Protein AF-A0AAD7QRN3-F1 (afdb_monomer_lite)

Structure (mmCIF, N/CA/C/O backbone):
data_AF-A0AAD7QRN3-F1
#
_entry.id   AF-A0AAD7QRN3-F1
#
loop_
_atom_site.group_PDB
_atom_site.id
_atom_site.type_symbol
_atom_site.label_atom_id
_atom_site.label_alt_id
_atom_site.label_comp_id
_atom_site.label_asym_id
_atom_site.label_entity_id
_atom_site.label_seq_id
_atom_site.pdbx_PDB_ins_code
_atom_site.Cartn_x
_atom_site.Cartn_y
_atom_site.Cartn_z
_atom_site.occupancy
_atom_site.B_iso_or_equiv
_atom_site.auth_seq_id
_atom_site.auth_comp_id
_atom_site.auth_asym_id
_atom_site.auth_atom_id
_atom_site.pdbx_PDB_model_num
ATOM 1 N N . MET A 1 1 ? 24.831 -15.219 14.754 1.00 40.22 1 MET A N 1
ATOM 2 C CA . MET A 1 1 ? 25.438 -14.143 15.565 1.00 40.22 1 MET A CA 1
ATOM 3 C C . MET A 1 1 ? 24.368 -13.093 15.802 1.00 40.22 1 MET A C 1
ATOM 5 O O . MET A 1 1 ? 23.904 -12.477 14.852 1.00 40.22 1 MET A O 1
ATOM 9 N N . PHE A 1 2 ? 23.870 -13.042 17.035 1.00 34.91 2 PHE A N 1
ATOM 10 C CA . PHE A 1 2 ? 22.709 -12.257 17.448 1.00 34.91 2 PHE A CA 1
ATOM 11 C C . PHE A 1 2 ? 23.103 -10.788 17.608 1.00 34.91 2 PHE A C 1
ATOM 13 O O . PHE A 1 2 ? 24.003 -10.479 18.383 1.00 34.91 2 PHE A O 1
ATOM 20 N N . SER A 1 3 ? 22.442 -9.894 16.872 1.00 47.94 3 SER A N 1
ATOM 21 C CA . SER A 1 3 ? 22.638 -8.453 17.024 1.00 47.94 3 SER A CA 1
ATOM 22 C C . SER A 1 3 ? 21.668 -7.931 18.078 1.00 47.94 3 SER A C 1
ATOM 24 O O . SER A 1 3 ? 20.450 -8.002 17.915 1.00 47.94 3 SER A O 1
ATOM 26 N N . SER A 1 4 ? 22.238 -7.465 19.184 1.00 52.28 4 SER A N 1
ATOM 27 C CA . SER A 1 4 ? 21.553 -6.983 20.376 1.00 52.28 4 SER A CA 1
ATOM 28 C C . SER A 1 4 ? 20.630 -5.795 20.099 1.00 52.28 4 SER A C 1
ATOM 30 O O . SER A 1 4 ? 21.039 -4.779 19.537 1.00 52.28 4 SER A O 1
ATOM 32 N N . PHE A 1 5 ? 19.394 -5.908 20.583 1.00 45.84 5 PHE A N 1
ATOM 33 C CA . PHE A 1 5 ? 18.461 -4.801 20.765 1.00 45.84 5 PHE A CA 1
ATOM 34 C C . PHE A 1 5 ? 19.022 -3.815 21.800 1.00 45.84 5 PHE A C 1
ATOM 36 O O . PHE A 1 5 ? 19.278 -4.194 22.942 1.00 45.84 5 PHE A O 1
ATOM 43 N N . ARG A 1 6 ? 19.170 -2.538 21.432 1.00 52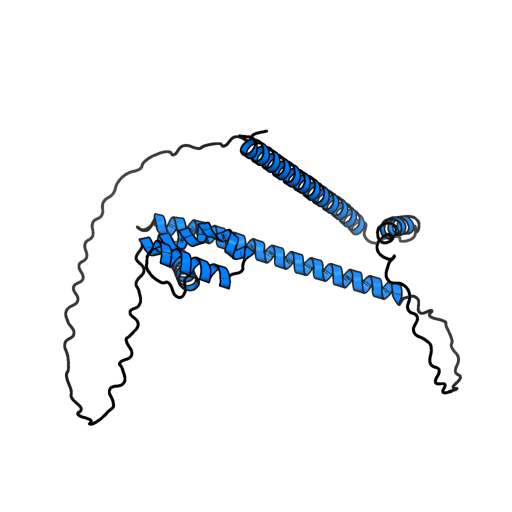.31 6 ARG A N 1
ATOM 44 C CA . ARG A 1 6 ? 19.296 -1.453 22.413 1.00 52.31 6 ARG A CA 1
ATOM 45 C C . ARG A 1 6 ? 17.906 -0.920 22.739 1.00 52.31 6 ARG A C 1
ATOM 47 O O . ARG A 1 6 ? 17.271 -0.253 21.928 1.00 52.31 6 ARG A O 1
ATOM 54 N N . VAL A 1 7 ? 17.458 -1.252 23.942 1.00 50.59 7 VAL A N 1
ATOM 55 C CA . VAL A 1 7 ? 16.311 -0.657 24.626 1.00 50.59 7 VAL A CA 1
ATOM 56 C C . VAL A 1 7 ? 16.759 0.699 25.172 1.00 50.59 7 VAL A C 1
ATOM 58 O O . VAL A 1 7 ? 17.694 0.750 25.966 1.00 50.59 7 VAL A O 1
ATOM 61 N N . ASN A 1 8 ? 16.110 1.787 24.758 1.00 52.59 8 ASN A N 1
ATOM 62 C CA . ASN A 1 8 ? 16.234 3.080 25.434 1.00 52.59 8 ASN A CA 1
ATOM 63 C C . ASN A 1 8 ? 15.056 3.249 26.412 1.00 52.59 8 ASN A C 1
ATOM 65 O O . ASN A 1 8 ? 13.907 3.087 25.987 1.00 52.59 8 ASN A O 1
ATOM 69 N N . PRO A 1 9 ? 15.307 3.559 27.696 1.00 62.25 9 PRO A N 1
ATOM 70 C CA . PRO A 1 9 ? 14.260 3.837 28.675 1.00 62.25 9 PRO A CA 1
ATOM 71 C C . PRO A 1 9 ? 13.648 5.243 28.496 1.00 62.25 9 PRO A C 1
ATOM 73 O O . PRO A 1 9 ? 14.290 6.129 27.925 1.00 62.25 9 PRO A O 1
ATOM 76 N N . PRO A 1 10 ? 12.413 5.471 28.991 1.00 56.56 10 PRO A N 1
ATOM 77 C CA . PRO A 1 10 ? 11.737 6.759 28.903 1.00 56.56 10 PRO A CA 1
ATOM 78 C C . PRO A 1 10 ? 12.181 7.688 30.040 1.00 56.56 10 PRO A C 1
ATOM 80 O O . PRO A 1 10 ? 12.234 7.276 31.198 1.00 56.56 10 PRO A O 1
ATOM 83 N N . LEU A 1 11 ? 12.431 8.959 29.723 1.00 52.50 11 LEU A N 1
ATOM 84 C CA . LEU A 1 11 ? 12.620 10.008 30.723 1.00 52.50 11 LEU A CA 1
ATOM 85 C C . LEU A 1 11 ? 11.449 10.999 30.700 1.00 52.50 11 LEU A C 1
ATOM 87 O O . LEU A 1 11 ? 11.219 11.698 29.718 1.00 52.50 11 LEU A O 1
ATOM 91 N N . SER A 1 12 ? 10.758 11.008 31.840 1.00 50.25 12 SER A N 1
ATOM 92 C CA . SER A 1 12 ? 10.311 12.178 32.606 1.00 50.25 12 SER A CA 1
ATOM 93 C C . SER A 1 12 ? 9.222 13.101 32.043 1.00 50.25 12 SER A C 1
ATOM 95 O O . SER A 1 12 ? 9.458 14.009 31.255 1.00 50.25 12 SER A O 1
ATOM 97 N N . SER A 1 13 ? 8.023 12.905 32.595 1.00 48.03 13 SER A N 1
ATOM 98 C CA . SER A 1 13 ? 7.298 13.861 33.450 1.00 48.03 13 SER A CA 1
ATOM 99 C C . SER A 1 13 ? 7.574 15.367 33.279 1.00 48.03 13 SER A C 1
ATOM 101 O O . SER A 1 13 ? 8.585 15.876 33.751 1.00 48.03 13 SER A O 1
ATOM 103 N N . SER A 1 14 ? 6.578 16.094 32.765 1.00 53.88 14 SER A N 1
ATOM 104 C CA . SER A 1 14 ? 6.291 17.498 33.106 1.00 53.88 14 SER A CA 1
ATOM 105 C C . SER A 1 14 ? 4.792 17.728 32.850 1.00 53.88 14 SER A C 1
ATOM 107 O O . SER A 1 14 ? 4.311 17.497 31.746 1.00 53.88 14 SER A O 1
ATOM 109 N N . SER A 1 15 ? 3.976 17.759 33.904 1.00 49.59 15 SER A N 1
ATOM 110 C CA . SER A 1 15 ? 3.540 18.959 34.638 1.00 49.59 15 SER A CA 1
ATOM 111 C C . SER A 1 15 ? 2.471 19.780 33.898 1.00 49.59 15 SER A C 1
ATOM 113 O O . SER A 1 15 ? 2.749 20.448 32.911 1.00 49.59 15 SER A O 1
ATOM 115 N N . SER A 1 16 ? 1.249 19.686 34.434 1.00 48.97 16 SER A N 1
ATOM 116 C CA . SER A 1 16 ? 0.358 20.796 34.807 1.00 48.97 16 SER A CA 1
ATOM 117 C C . SER A 1 16 ? 0.124 21.960 33.833 1.00 48.97 16 SER A C 1
ATOM 119 O O . SER A 1 16 ? 1.000 22.788 33.620 1.00 48.97 16 SER A O 1
ATOM 121 N N . ALA A 1 17 ? -1.130 22.113 33.395 1.00 52.00 17 ALA A N 1
ATOM 122 C CA . ALA A 1 17 ? -1.923 23.322 33.657 1.00 52.00 17 ALA A CA 1
ATOM 123 C C . ALA A 1 17 ? -3.358 23.146 33.138 1.00 52.00 17 ALA A C 1
ATOM 125 O O . ALA A 1 17 ? -3.610 22.913 31.956 1.00 52.00 17 ALA A O 1
ATOM 126 N N . GLU A 1 18 ? -4.294 23.266 34.071 1.00 48.28 18 GLU A N 1
ATOM 127 C CA . GLU A 1 18 ? -5.719 23.438 33.849 1.00 48.28 18 GLU A CA 1
ATOM 128 C C . GLU A 1 18 ? -6.009 24.703 33.029 1.00 48.28 18 GLU A C 1
ATOM 130 O O . GLU A 1 18 ? -5.463 25.768 33.299 1.00 48.28 18 GLU A O 1
ATOM 135 N N . ALA A 1 19 ? -6.960 24.618 32.100 1.00 51.22 19 ALA A N 1
ATOM 136 C CA . ALA A 1 19 ? -7.787 25.761 31.726 1.00 51.22 19 ALA A CA 1
ATOM 137 C C . ALA A 1 19 ? -9.153 25.250 31.257 1.00 51.22 19 ALA A C 1
ATOM 139 O O . ALA A 1 19 ? -9.364 24.876 30.103 1.00 51.22 19 ALA A O 1
ATOM 140 N N . ARG A 1 20 ? -10.084 25.206 32.212 1.00 53.28 20 ARG A N 1
ATOM 141 C CA . ARG A 1 20 ? -11.524 25.139 31.967 1.00 53.28 20 ARG A CA 1
ATOM 142 C C . ARG A 1 20 ? -11.949 26.399 31.209 1.00 53.28 20 ARG A C 1
ATOM 144 O O . ARG A 1 20 ? -11.774 27.499 31.716 1.00 53.28 20 ARG A O 1
ATOM 151 N N . ALA A 1 21 ? -12.593 26.228 30.062 1.00 57.59 21 ALA A N 1
ATOM 152 C CA . ALA A 1 21 ? -13.479 27.238 29.497 1.00 57.59 21 ALA A CA 1
ATOM 153 C C . ALA A 1 21 ? -14.723 26.531 28.951 1.00 57.59 21 ALA A C 1
ATOM 155 O O . ALA A 1 21 ? -14.730 25.973 27.855 1.00 57.59 21 ALA A O 1
ATOM 156 N N . ASN A 1 22 ? -15.765 26.519 29.782 1.00 60.12 22 ASN A N 1
ATOM 157 C CA . ASN A 1 22 ? -17.129 26.217 29.379 1.00 60.12 22 ASN A CA 1
ATOM 158 C C . ASN A 1 22 ? -17.613 27.338 28.454 1.00 60.12 22 ASN A C 1
ATOM 160 O O . ASN A 1 22 ? -17.523 28.515 28.797 1.00 60.12 22 ASN A O 1
ATOM 164 N N . SER A 1 23 ? -18.173 26.992 27.302 1.00 55.41 23 SER A N 1
ATOM 165 C CA . SER A 1 23 ? -18.982 27.922 26.516 1.00 55.41 23 SER A CA 1
ATOM 166 C C . SER A 1 23 ? -20.186 27.170 25.978 1.00 55.41 23 SER A C 1
ATOM 168 O O . SER A 1 23 ? -20.149 26.526 24.933 1.00 55.41 23 SER A O 1
ATOM 170 N N . SER A 1 24 ? -21.245 27.214 26.779 1.00 54.59 24 SER A N 1
ATOM 171 C CA . SER A 1 24 ? -22.597 26.825 26.414 1.00 54.59 24 SER A CA 1
ATOM 172 C C . SER A 1 24 ? -23.137 27.850 25.417 1.00 54.59 24 SER A C 1
ATOM 174 O O . SER A 1 24 ? -23.465 28.968 25.802 1.00 54.59 24 SER A O 1
ATOM 176 N N . THR A 1 25 ? -23.230 27.489 24.138 1.00 50.00 25 THR A N 1
ATOM 177 C CA . THR A 1 25 ? -23.950 28.289 23.139 1.00 50.00 25 THR A CA 1
ATOM 178 C C . THR A 1 25 ? -25.297 27.634 22.870 1.00 50.00 25 THR A C 1
ATOM 180 O O . THR A 1 25 ? -25.433 26.712 22.069 1.00 50.00 25 THR A O 1
ATOM 183 N N . THR A 1 26 ? -26.293 28.111 23.608 1.00 59.00 26 THR A N 1
ATOM 184 C CA . THR A 1 26 ? -27.721 27.956 23.342 1.00 59.00 26 THR A CA 1
ATOM 185 C C . THR A 1 26 ? -28.097 28.766 22.103 1.00 59.00 26 THR A C 1
ATOM 187 O O . THR A 1 26 ? -27.959 29.987 22.118 1.00 59.00 26 THR A O 1
ATOM 190 N N . ASN A 1 27 ? -28.612 28.111 21.060 1.00 56.50 27 ASN A N 1
ATOM 191 C CA . ASN A 1 27 ? -29.313 28.792 19.973 1.00 56.50 27 ASN A CA 1
ATOM 192 C C . ASN A 1 27 ? -30.832 28.613 20.153 1.00 56.50 27 ASN A C 1
ATOM 194 O O . ASN A 1 27 ? -31.288 27.470 20.260 1.00 56.50 27 ASN A O 1
ATOM 198 N N . PRO A 1 28 ? -31.606 29.712 20.210 1.00 64.75 28 PRO A N 1
ATOM 199 C CA . PRO A 1 28 ? -33.057 29.688 20.311 1.00 64.75 28 PRO A CA 1
ATOM 200 C C . PRO A 1 28 ? -33.713 29.395 18.956 1.00 64.75 28 PRO A C 1
ATOM 202 O O . PRO A 1 28 ? -33.122 29.558 17.889 1.00 64.75 28 PRO A O 1
ATOM 205 N N . GLY A 1 29 ? -34.947 28.906 19.042 1.00 56.50 29 GLY A N 1
ATOM 206 C CA . GLY A 1 29 ? -35.687 28.292 17.955 1.00 56.50 29 GLY A CA 1
ATOM 207 C C . GLY A 1 29 ? -35.981 29.182 16.752 1.00 56.50 29 GLY A C 1
ATOM 208 O O . GLY A 1 29 ? -36.196 30.387 16.847 1.00 56.50 29 GLY A O 1
ATOM 209 N N . THR A 1 30 ? -36.103 28.511 15.612 1.00 62.22 30 THR A N 1
ATOM 210 C CA . THR A 1 30 ? -36.788 29.022 14.430 1.00 62.22 30 THR A CA 1
ATOM 211 C C . THR A 1 30 ? -38.060 28.199 14.255 1.00 62.22 30 THR A C 1
ATOM 213 O O . THR A 1 30 ? -38.075 27.144 13.627 1.00 62.22 30 THR A O 1
ATOM 216 N N . SER A 1 31 ? -39.122 28.669 14.905 1.00 66.19 31 SER A N 1
ATOM 217 C CA . SER A 1 31 ? -40.491 28.484 14.426 1.00 66.19 31 SER A CA 1
ATOM 218 C C . SER A 1 31 ? -40.641 29.314 13.150 1.00 66.19 31 SER A C 1
ATOM 220 O O . SER A 1 31 ? -40.055 30.394 13.109 1.00 66.19 31 SER A O 1
ATOM 222 N N . VAL A 1 32 ? -41.374 28.826 12.140 1.00 51.44 32 VAL A N 1
ATOM 223 C CA . VAL A 1 32 ? -42.335 29.604 11.326 1.00 51.44 32 VAL A CA 1
ATOM 224 C C . VAL A 1 32 ? -42.842 28.796 10.112 1.00 51.44 32 VAL A C 1
ATOM 226 O O . VAL A 1 32 ? -42.078 28.279 9.302 1.00 51.44 32 VAL A O 1
ATOM 229 N N . GLN A 1 33 ? -44.177 28.793 10.025 1.00 47.75 33 GLN A N 1
ATOM 230 C CA . GLN A 1 33 ? -45.078 28.676 8.867 1.00 47.75 33 GLN A CA 1
ATOM 231 C C . GLN A 1 33 ? -45.377 27.324 8.208 1.00 47.75 33 GLN A C 1
ATOM 233 O O . GLN A 1 33 ? -44.799 26.900 7.212 1.00 47.75 33 GLN A O 1
ATOM 238 N N . LEU A 1 34 ? -46.486 26.777 8.710 1.00 52.28 34 LEU A N 1
ATOM 239 C CA . LEU A 1 34 ? -47.567 26.163 7.945 1.00 52.28 34 LEU A CA 1
ATOM 240 C C . LEU A 1 34 ? -48.111 27.126 6.874 1.00 52.28 34 LEU A C 1
ATOM 242 O O . LEU A 1 34 ? -48.642 28.176 7.221 1.00 52.28 34 LEU A O 1
ATOM 246 N N . HIS A 1 35 ? -48.074 26.717 5.607 1.00 54.81 35 HIS A N 1
ATOM 247 C CA . HIS A 1 35 ? -49.073 27.106 4.611 1.00 54.81 35 HIS A CA 1
ATOM 248 C C . HIS A 1 35 ? -49.421 25.881 3.769 1.00 54.81 35 HIS A C 1
ATOM 250 O O . HIS A 1 35 ? -48.546 25.177 3.265 1.00 54.81 35 HIS A O 1
ATOM 256 N N . GLY A 1 36 ? -50.721 25.602 3.704 1.00 56.31 36 GLY A N 1
ATOM 257 C CA . GLY A 1 36 ? -51.286 24.464 3.005 1.00 56.31 36 GLY A CA 1
ATOM 258 C C . GLY A 1 36 ? -51.280 24.622 1.487 1.00 56.31 36 GLY A C 1
ATOM 259 O O . GLY A 1 36 ? -51.365 25.720 0.940 1.00 56.31 36 GLY A O 1
ATOM 260 N N . SER A 1 37 ? -51.257 23.482 0.809 1.00 54.12 37 SER A N 1
ATOM 261 C CA . SER A 1 37 ? -51.850 23.343 -0.515 1.00 54.12 37 SER A CA 1
ATOM 262 C C . SER A 1 37 ? -52.324 21.914 -0.692 1.00 54.12 37 SER A C 1
ATOM 264 O O . SER A 1 37 ? -51.544 20.967 -0.782 1.00 54.12 37 SER A O 1
ATOM 266 N N . SER A 1 38 ? -53.643 21.792 -0.668 1.00 60.62 38 SER A N 1
ATOM 267 C CA . SER A 1 38 ? -54.403 20.589 -0.940 1.00 60.62 38 SER A CA 1
ATOM 268 C C . SER A 1 38 ? -54.303 20.268 -2.428 1.00 60.62 38 SER A C 1
ATOM 270 O O . SER A 1 38 ? -54.940 20.936 -3.238 1.00 60.62 38 SER A O 1
ATOM 272 N N . HIS A 1 39 ? -53.559 19.222 -2.789 1.00 50.44 39 HIS A N 1
ATOM 273 C CA . HIS A 1 39 ? -53.705 18.577 -4.090 1.00 50.44 39 HIS A CA 1
ATOM 274 C C . HIS A 1 39 ? -53.858 17.067 -3.916 1.00 50.44 39 HIS A C 1
ATOM 276 O O . HIS A 1 39 ? -53.114 16.398 -3.202 1.00 50.44 39 HIS A O 1
ATOM 282 N N . LEU A 1 40 ? -54.927 16.597 -4.541 1.00 55.69 40 LEU A N 1
ATOM 283 C CA . LEU A 1 40 ? -55.535 15.284 -4.473 1.00 55.69 40 LEU A CA 1
ATOM 284 C C . LEU A 1 40 ? -54.663 14.220 -5.162 1.00 55.69 40 LEU A C 1
ATOM 286 O O . LEU A 1 40 ? -54.040 14.487 -6.184 1.00 55.69 40 LEU A O 1
ATOM 290 N N . ALA A 1 41 ? -54.708 13.001 -4.618 1.00 55.25 41 ALA A N 1
ATOM 291 C CA . ALA A 1 41 ? -54.413 11.733 -5.292 1.00 55.25 41 ALA A CA 1
ATOM 292 C C . ALA A 1 41 ? -53.031 11.592 -5.973 1.00 55.25 41 ALA A C 1
ATOM 294 O O . ALA A 1 41 ? -52.927 11.390 -7.180 1.00 55.25 41 ALA A O 1
ATOM 295 N N . GLY A 1 42 ? -51.961 11.590 -5.175 1.00 49.38 42 GLY A N 1
ATOM 296 C CA . GLY A 1 42 ? -50.660 11.040 -5.566 1.00 49.38 42 GLY A CA 1
ATOM 297 C C . GLY A 1 42 ? -50.385 9.751 -4.795 1.00 49.38 42 GLY A C 1
ATOM 298 O O . GLY A 1 42 ? -50.338 9.775 -3.568 1.00 49.38 42 GLY A O 1
ATOM 299 N N . SER A 1 43 ? -50.225 8.633 -5.507 1.00 60.69 43 SER A N 1
ATOM 300 C CA . SER A 1 43 ? -49.777 7.338 -4.970 1.00 60.69 43 SER A CA 1
ATOM 301 C C . SER A 1 43 ? -48.677 7.522 -3.911 1.00 60.69 43 SER A C 1
ATOM 303 O O . SER A 1 43 ? -47.726 8.262 -4.189 1.00 60.69 43 SER A O 1
ATOM 305 N N . PRO A 1 44 ? -48.750 6.858 -2.736 1.00 58.78 44 PRO A N 1
ATOM 306 C CA . PRO A 1 44 ? -47.716 6.941 -1.713 1.00 58.78 44 PRO A CA 1
ATOM 307 C C . PRO A 1 44 ? -46.429 6.369 -2.299 1.00 58.78 44 PRO A C 1
ATOM 309 O O . PRO A 1 44 ? -46.213 5.161 -2.347 1.00 58.78 44 PRO A O 1
ATOM 312 N N . THR A 1 45 ? -45.581 7.251 -2.818 1.00 66.88 45 THR A N 1
ATOM 313 C CA . THR A 1 45 ? -44.230 6.901 -3.230 1.00 66.88 45 THR A CA 1
ATOM 314 C C . THR A 1 45 ? -43.532 6.474 -1.944 1.00 66.88 45 THR A C 1
ATOM 316 O O . THR A 1 45 ? -43.467 7.288 -1.018 1.00 66.88 45 THR A O 1
ATOM 319 N N . PRO A 1 46 ? -43.079 5.211 -1.821 1.00 64.81 46 PRO A N 1
ATOM 320 C CA . PRO A 1 46 ? -42.419 4.741 -0.615 1.00 64.81 46 PRO A CA 1
ATOM 321 C C . PRO A 1 46 ? -41.244 5.671 -0.354 1.00 64.81 46 PRO A C 1
ATOM 323 O O . PRO A 1 46 ? -40.306 5.756 -1.148 1.00 64.81 46 PRO A O 1
ATOM 326 N N . GLY A 1 47 ? -41.394 6.457 0.714 1.00 55.94 47 GLY A N 1
ATOM 327 C CA . GLY A 1 47 ? -40.549 7.596 1.002 1.00 55.94 47 GLY A CA 1
ATOM 328 C C . GLY A 1 47 ? -39.095 7.180 0.928 1.00 55.94 47 GLY A C 1
ATOM 329 O O . GLY A 1 47 ? -38.696 6.191 1.541 1.00 55.94 47 GLY A O 1
ATOM 330 N N . CYS A 1 48 ? -38.312 7.940 0.163 1.00 60.34 48 CYS A N 1
ATOM 331 C CA . CYS A 1 48 ? -36.862 7.878 0.166 1.00 60.34 48 CYS A CA 1
ATOM 332 C C . CYS A 1 48 ? -36.382 7.968 1.616 1.00 60.34 48 CYS A C 1
ATOM 334 O O . CYS A 1 48 ? -36.200 9.067 2.146 1.00 60.34 48 CYS A O 1
ATOM 336 N N . LEU A 1 49 ? -36.195 6.814 2.262 1.00 68.00 49 LEU A N 1
ATOM 337 C CA . LEU A 1 49 ? -35.606 6.705 3.583 1.00 68.00 49 LEU A CA 1
ATOM 338 C C . LEU A 1 49 ? -34.221 7.315 3.451 1.00 68.00 49 LEU A C 1
ATOM 340 O O . LEU A 1 49 ? -33.296 6.702 2.910 1.00 68.00 49 LEU A O 1
ATOM 344 N N . ARG A 1 50 ? -34.106 8.582 3.862 1.00 71.88 50 ARG A N 1
ATOM 345 C CA . ARG A 1 50 ? -32.852 9.319 3.846 1.00 71.88 50 ARG A CA 1
ATOM 346 C C . ARG A 1 50 ? -31.869 8.472 4.628 1.00 71.88 50 ARG A C 1
ATOM 348 O O . ARG A 1 50 ? -31.996 8.348 5.844 1.00 71.88 50 ARG A O 1
ATOM 355 N N . ARG A 1 51 ? -30.924 7.848 3.915 1.00 65.25 51 ARG A N 1
ATOM 356 C CA . ARG A 1 51 ? -29.854 7.049 4.515 1.00 65.25 51 ARG A CA 1
ATOM 357 C C . ARG A 1 51 ? -29.219 7.901 5.602 1.00 65.25 51 ARG A C 1
ATOM 359 O O . ARG A 1 51 ? -28.515 8.865 5.293 1.00 65.25 51 ARG A O 1
ATOM 366 N N . ARG A 1 52 ? -29.491 7.559 6.864 1.00 69.38 52 ARG A N 1
ATOM 367 C CA . ARG A 1 52 ? -28.819 8.175 8.003 1.00 69.38 52 ARG A CA 1
ATOM 368 C C . ARG A 1 52 ? -27.326 7.984 7.775 1.00 69.38 52 ARG A C 1
ATOM 370 O O . ARG A 1 52 ? -26.857 6.864 7.573 1.00 69.38 52 ARG A O 1
ATOM 377 N N . ARG A 1 53 ? -26.588 9.092 7.714 1.00 74.81 53 ARG A N 1
ATOM 378 C CA . ARG A 1 53 ? -25.129 9.044 7.657 1.00 74.81 53 ARG A CA 1
ATOM 379 C C . ARG A 1 53 ? -24.681 8.432 8.978 1.00 74.81 53 ARG A C 1
ATOM 381 O O . ARG A 1 53 ? -24.897 9.031 10.025 1.00 74.81 53 ARG A O 1
ATOM 388 N N . SER A 1 54 ? -24.131 7.222 8.925 1.00 76.75 54 SER A N 1
ATOM 389 C CA . SER A 1 54 ? -23.511 6.610 10.096 1.00 76.75 54 SER A CA 1
ATOM 390 C C . SER A 1 54 ? -22.335 7.492 10.511 1.00 76.75 54 SER A C 1
ATOM 392 O O . SER A 1 54 ? -21.407 7.711 9.726 1.00 76.75 54 SER A O 1
ATOM 394 N N . HIS A 1 55 ? -22.426 8.075 11.702 1.00 86.38 55 HIS A N 1
ATOM 395 C CA . HIS A 1 55 ? -21.330 8.814 12.303 1.00 86.38 55 HIS A CA 1
ATOM 396 C C . HIS A 1 55 ? -20.396 7.799 12.960 1.00 86.38 55 HIS A C 1
ATOM 398 O O . HIS A 1 55 ? -20.784 7.132 13.914 1.00 86.38 55 HIS A O 1
ATOM 404 N N . PHE A 1 56 ? -19.171 7.677 12.448 1.00 92.06 56 PHE A N 1
ATOM 405 C CA . PHE A 1 56 ? -18.156 6.840 13.083 1.00 92.06 56 PHE A CA 1
ATOM 406 C C . PHE A 1 56 ? -17.717 7.468 14.402 1.00 92.06 56 PHE A C 1
ATOM 408 O O . PHE A 1 56 ? -17.263 8.620 14.415 1.00 92.06 56 PHE A O 1
ATOM 415 N N . SER A 1 57 ? -17.818 6.697 15.487 1.00 94.88 57 SER A N 1
ATOM 416 C CA . SER A 1 57 ? -17.224 7.079 16.765 1.00 94.88 57 SER A CA 1
ATOM 417 C C . SER A 1 57 ? -15.700 7.174 16.634 1.00 94.88 57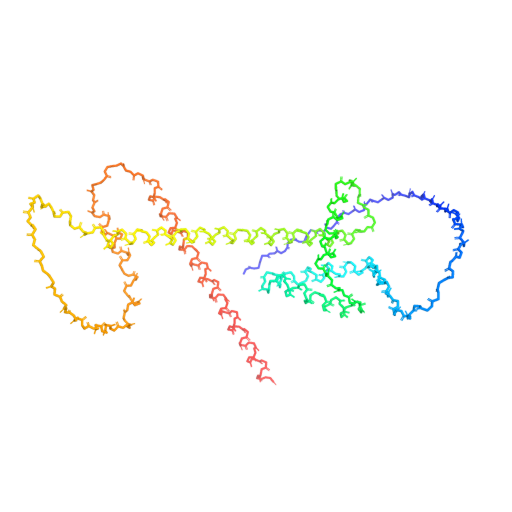 SER A C 1
ATOM 419 O O . SER A 1 57 ? -15.093 6.664 15.685 1.00 94.88 57 SER A O 1
ATOM 421 N N . LYS A 1 58 ? -15.061 7.855 17.587 1.00 92.94 58 LYS A N 1
ATOM 422 C CA . LYS A 1 58 ? -13.601 7.996 17.613 1.00 92.94 58 LYS A CA 1
ATOM 423 C C . LYS A 1 58 ? -12.909 6.632 17.673 1.00 92.94 58 LYS A C 1
ATOM 425 O O . LYS A 1 58 ? -11.991 6.395 16.892 1.00 92.94 58 LYS A O 1
ATOM 430 N N . ASP A 1 59 ? -13.406 5.726 18.508 1.00 94.88 59 ASP A N 1
ATOM 431 C CA . ASP A 1 59 ? -12.838 4.384 18.663 1.00 94.88 59 ASP A CA 1
ATOM 432 C C . ASP A 1 59 ? -12.951 3.574 17.371 1.00 94.88 59 ASP A C 1
ATOM 434 O O . ASP A 1 59 ? -11.978 2.966 16.939 1.00 94.88 59 ASP A O 1
ATOM 438 N N . MET A 1 60 ? -14.080 3.679 16.661 1.00 96.62 60 MET A N 1
ATOM 439 C CA . MET A 1 60 ? -14.245 3.042 15.351 1.00 96.62 60 MET A CA 1
ATOM 440 C C . MET A 1 60 ? -13.234 3.559 14.323 1.00 96.62 60 MET A C 1
ATOM 442 O O . MET A 1 60 ? -12.698 2.780 13.538 1.00 96.62 60 MET A O 1
ATOM 446 N N . LYS A 1 61 ? -12.932 4.864 14.318 1.00 96.31 61 LYS A N 1
ATOM 447 C CA . LYS A 1 61 ? -11.891 5.420 13.436 1.00 96.31 61 LYS A CA 1
ATOM 448 C C . LYS A 1 61 ? -10.513 4.851 13.781 1.00 96.31 61 LYS A C 1
ATOM 450 O O . LYS A 1 61 ? -9.760 4.515 12.871 1.00 96.31 61 LYS A O 1
ATOM 455 N N . VAL A 1 62 ? -10.194 4.718 15.072 1.00 95.94 62 VAL A N 1
ATOM 456 C CA . VAL A 1 62 ? -8.928 4.122 15.535 1.00 95.94 62 VAL A CA 1
ATOM 457 C C . VAL A 1 62 ? -8.833 2.660 15.104 1.00 95.94 62 VAL A C 1
ATOM 459 O O . VAL A 1 62 ? -7.817 2.270 14.530 1.00 95.94 62 VAL A O 1
ATOM 462 N N . THR A 1 63 ? -9.886 1.870 15.323 1.00 96.94 63 THR A N 1
ATOM 463 C CA . THR A 1 63 ? -9.957 0.467 14.894 1.00 96.94 63 THR A CA 1
ATOM 464 C C . THR A 1 63 ? -9.768 0.342 13.386 1.00 96.94 63 THR A C 1
ATOM 466 O O . THR A 1 63 ? -8.918 -0.424 12.942 1.00 96.94 63 THR A O 1
ATOM 469 N N . LEU A 1 64 ? -10.451 1.170 12.587 1.00 97.38 64 LEU A N 1
ATOM 470 C CA . LEU A 1 64 ? -10.297 1.165 11.130 1.00 97.38 64 LEU A CA 1
ATOM 471 C C . LEU A 1 64 ? -8.837 1.376 10.700 1.00 97.38 64 LEU A C 1
ATOM 473 O O . LEU A 1 64 ? -8.329 0.628 9.866 1.00 97.38 64 LEU A O 1
ATOM 477 N N . VAL A 1 65 ? -8.154 2.370 11.274 1.00 97.12 65 VAL A N 1
ATOM 478 C CA . VAL A 1 65 ? -6.750 2.665 10.942 1.00 97.12 65 VAL A CA 1
ATOM 479 C C . VAL A 1 65 ? -5.824 1.534 11.400 1.00 97.12 65 VAL A C 1
ATOM 481 O O . VAL A 1 65 ? -4.931 1.143 10.653 1.00 97.12 65 VAL A O 1
ATOM 484 N N . ARG A 1 66 ? -6.056 0.951 12.583 1.00 96.25 66 ARG A N 1
ATOM 485 C CA . ARG A 1 66 ? -5.277 -0.197 13.081 1.00 96.25 66 ARG A CA 1
ATOM 486 C C . ARG A 1 66 ? -5.374 -1.407 12.162 1.00 96.25 66 ARG A C 1
ATOM 488 O O . ARG A 1 66 ? -4.340 -1.971 11.821 1.00 96.25 66 ARG A O 1
ATOM 495 N N . ILE A 1 67 ? -6.581 -1.764 11.723 1.00 97.56 67 ILE A N 1
ATOM 496 C CA . ILE A 1 67 ? -6.781 -2.863 10.770 1.00 97.56 67 ILE A CA 1
ATOM 497 C C . ILE A 1 67 ? -6.022 -2.564 9.466 1.00 97.56 67 ILE A C 1
ATOM 499 O O . ILE A 1 67 ? -5.357 -3.446 8.926 1.00 97.56 67 ILE A O 1
ATOM 503 N N . CYS A 1 68 ? -6.045 -1.316 8.981 1.00 96.44 68 CYS A N 1
ATOM 504 C CA . CYS A 1 68 ? -5.297 -0.941 7.776 1.00 96.44 68 CYS A CA 1
ATOM 505 C C . CYS A 1 68 ? -3.779 -1.141 7.937 1.00 96.44 68 CYS A C 1
ATOM 507 O O . CYS A 1 68 ? -3.146 -1.640 7.010 1.00 96.44 68 CYS A O 1
ATOM 509 N N . ILE A 1 69 ? -3.210 -0.805 9.101 1.00 93.69 69 ILE A N 1
ATOM 510 C CA . ILE A 1 69 ? -1.787 -1.037 9.412 1.00 93.69 69 ILE A CA 1
ATOM 511 C C . ILE A 1 69 ? -1.484 -2.541 9.467 1.00 93.69 69 ILE A C 1
ATOM 513 O O . ILE A 1 69 ? -0.543 -3.009 8.830 1.00 93.69 69 ILE A O 1
ATOM 517 N N . LEU A 1 70 ? -2.304 -3.322 10.180 1.00 95.06 70 LEU A N 1
ATOM 518 C CA . LEU A 1 70 ? -2.104 -4.771 10.326 1.00 95.06 70 LEU A CA 1
ATOM 519 C C . LEU A 1 70 ? -2.120 -5.509 8.980 1.00 95.06 70 LEU A C 1
ATOM 521 O O . LEU A 1 70 ? -1.365 -6.459 8.783 1.00 95.06 70 LEU A O 1
ATOM 525 N N . HIS A 1 71 ? -2.947 -5.054 8.037 1.00 95.38 71 HIS A N 1
ATOM 526 C CA . HIS A 1 71 ? -3.107 -5.678 6.724 1.00 95.38 71 HIS A CA 1
ATOM 527 C C . HIS A 1 71 ? -2.350 -4.965 5.593 1.00 95.38 71 HIS A C 1
ATOM 529 O O . HIS A 1 71 ? -2.574 -5.277 4.424 1.00 95.38 71 HIS A O 1
ATOM 535 N N . GLN A 1 72 ? -1.440 -4.037 5.895 1.00 90.62 72 GLN A N 1
ATOM 536 C CA . GLN A 1 72 ? -0.772 -3.200 4.887 1.00 90.62 72 GLN A CA 1
ATOM 537 C C . GLN A 1 72 ? -0.072 -3.997 3.772 1.00 90.62 72 GLN A C 1
ATOM 539 O O . GLN A 1 72 ? -0.116 -3.616 2.608 1.00 90.62 72 GLN A O 1
ATOM 544 N N . ASN A 1 73 ? 0.504 -5.159 4.093 1.00 89.06 73 ASN A N 1
ATOM 545 C CA . ASN A 1 73 ? 1.200 -5.998 3.113 1.00 89.06 73 ASN A CA 1
ATOM 546 C C . ASN A 1 73 ? 0.239 -6.570 2.052 1.00 89.06 73 ASN A C 1
ATOM 548 O O . ASN A 1 73 ? 0.633 -6.840 0.917 1.00 89.06 73 ASN A O 1
ATOM 552 N N . GLU A 1 74 ? -1.044 -6.728 2.393 1.00 93.50 74 GLU A N 1
ATOM 553 C CA . GLU A 1 74 ? -2.070 -7.176 1.449 1.00 93.50 74 GLU A CA 1
ATOM 554 C C . GLU A 1 74 ? -2.420 -6.105 0.417 1.00 93.50 74 GLU A C 1
ATOM 556 O O . GLU A 1 74 ? -2.854 -6.453 -0.683 1.00 93.50 74 GLU A O 1
ATOM 561 N N . TYR A 1 75 ? -2.214 -4.825 0.746 1.00 90.94 75 TYR A N 1
ATOM 562 C CA . TYR A 1 75 ? -2.434 -3.715 -0.180 1.00 90.94 75 TYR A CA 1
ATOM 563 C C . TYR A 1 75 ? -1.565 -3.872 -1.429 1.00 90.94 75 TYR A C 1
ATOM 565 O O . TYR A 1 75 ? -2.086 -3.868 -2.546 1.00 90.94 75 TYR A O 1
ATOM 573 N N . VAL A 1 76 ? -0.268 -4.121 -1.219 1.00 87.19 76 VAL A N 1
ATOM 574 C CA . VAL A 1 76 ? 0.721 -4.345 -2.282 1.00 87.19 76 VAL A CA 1
ATOM 575 C C . VAL A 1 76 ? 0.464 -5.676 -2.987 1.00 87.19 76 VAL A C 1
ATOM 577 O O . VAL A 1 76 ? 0.417 -5.748 -4.212 1.00 87.19 76 VAL A O 1
ATOM 580 N N . ARG A 1 77 ? 0.239 -6.748 -2.218 1.00 90.12 77 ARG A N 1
ATOM 581 C CA . ARG A 1 77 ? 0.159 -8.110 -2.763 1.00 90.12 77 ARG A CA 1
ATOM 582 C C . ARG A 1 77 ? -1.103 -8.382 -3.584 1.00 90.12 77 ARG A C 1
ATOM 584 O O . ARG A 1 77 ? -1.041 -9.071 -4.599 1.00 90.12 77 ARG A O 1
ATOM 591 N N . ARG A 1 78 ? -2.269 -7.926 -3.117 1.00 92.44 78 ARG A N 1
ATOM 592 C CA . ARG A 1 78 ? -3.581 -8.268 -3.709 1.00 92.44 78 ARG A CA 1
ATOM 593 C C . ARG A 1 78 ? -4.188 -7.135 -4.528 1.00 92.44 78 ARG A C 1
ATOM 595 O O . ARG A 1 78 ? -5.183 -7.362 -5.225 1.00 92.44 78 ARG A O 1
ATOM 602 N N . GLY A 1 79 ? -3.612 -5.941 -4.436 1.00 90.81 79 GLY A N 1
ATOM 603 C CA . GLY A 1 79 ? -4.099 -4.728 -5.068 1.00 90.81 79 GLY A CA 1
ATOM 604 C C . GLY A 1 79 ? -5.203 -4.021 -4.277 1.00 90.81 79 GLY A C 1
ATOM 605 O O . GLY A 1 79 ? -5.955 -4.610 -3.489 1.00 90.81 79 GLY A O 1
ATOM 606 N N . ARG A 1 80 ? -5.346 -2.724 -4.563 1.00 92.50 80 ARG A N 1
ATOM 607 C CA . ARG A 1 80 ? -6.187 -1.762 -3.833 1.00 92.50 80 ARG A CA 1
ATOM 608 C C . ARG A 1 80 ? -7.649 -2.193 -3.664 1.00 92.50 80 ARG A C 1
ATOM 610 O O . ARG A 1 80 ? -8.206 -2.077 -2.577 1.00 92.50 80 ARG A O 1
ATOM 617 N N . SER A 1 81 ? -8.294 -2.694 -4.721 1.00 95.06 81 SER A N 1
ATOM 618 C CA . SER A 1 81 ? -9.729 -3.041 -4.682 1.00 95.06 81 SER A CA 1
ATOM 619 C C . SER A 1 81 ? -10.033 -4.217 -3.746 1.00 95.06 81 SER A C 1
ATOM 621 O O . SER A 1 81 ? -10.999 -4.168 -2.980 1.00 95.06 81 SER A O 1
ATOM 623 N N . LYS A 1 82 ? -9.197 -5.264 -3.780 1.00 96.81 82 LYS A N 1
ATOM 624 C CA . LYS A 1 82 ? -9.349 -6.437 -2.906 1.00 96.81 82 LYS A CA 1
ATOM 625 C C . LYS A 1 82 ? -9.042 -6.073 -1.459 1.00 96.81 82 LYS A C 1
ATOM 627 O O . LYS A 1 82 ? -9.845 -6.392 -0.591 1.00 96.81 82 LYS A O 1
ATOM 632 N N . PHE A 1 83 ? -7.969 -5.316 -1.233 1.00 96.19 83 PHE A N 1
ATOM 633 C CA . PHE A 1 83 ? -7.616 -4.811 0.091 1.00 96.19 83 PHE A CA 1
ATOM 634 C C . PHE A 1 83 ? -8.788 -4.088 0.763 1.00 96.19 83 PHE A C 1
ATOM 636 O O . PHE A 1 83 ? -9.223 -4.491 1.835 1.00 96.19 83 PHE A O 1
ATOM 643 N N . TRP A 1 84 ? -9.383 -3.080 0.115 1.00 97.56 84 TRP A N 1
ATOM 644 C CA . TRP A 1 84 ? -10.477 -2.324 0.737 1.00 97.56 84 TRP A CA 1
ATOM 645 C C . TRP A 1 84 ? -11.735 -3.161 0.991 1.00 97.56 84 TRP A C 1
ATOM 647 O O . TRP A 1 84 ? -12.478 -2.875 1.928 1.00 97.56 84 TRP A O 1
ATOM 657 N N . ARG A 1 85 ? -11.981 -4.194 0.180 1.00 98.06 85 ARG A N 1
ATOM 658 C CA . ARG A 1 85 ? -13.076 -5.144 0.407 1.00 98.06 85 ARG A CA 1
ATOM 659 C C . ARG A 1 85 ? -12.820 -6.007 1.641 1.00 98.06 85 ARG A C 1
ATOM 661 O O . ARG A 1 85 ? -13.741 -6.207 2.428 1.00 98.06 85 ARG A O 1
ATOM 668 N N . ASP A 1 86 ? -11.592 -6.484 1.809 1.00 97.88 86 ASP A N 1
ATOM 669 C CA . ASP A 1 86 ? -11.191 -7.297 2.957 1.00 97.88 86 ASP A CA 1
ATOM 670 C C . ASP A 1 86 ? -11.216 -6.456 4.244 1.00 97.88 86 ASP A C 1
ATOM 672 O O . ASP A 1 86 ? -11.828 -6.872 5.225 1.00 97.88 86 ASP A O 1
ATOM 676 N N . ILE A 1 87 ? -10.698 -5.221 4.210 1.00 98.12 87 ILE A N 1
ATOM 677 C CA . ILE A 1 87 ? -10.791 -4.268 5.331 1.00 98.12 87 ILE A CA 1
ATOM 678 C C . ILE A 1 87 ? -12.247 -4.023 5.739 1.00 98.12 87 ILE A C 1
ATOM 680 O O . ILE A 1 87 ? -12.542 -3.999 6.929 1.00 98.12 87 ILE A O 1
ATOM 684 N N . ALA A 1 88 ? -13.169 -3.861 4.781 1.00 98.12 88 ALA A N 1
ATOM 685 C CA . ALA A 1 88 ? -14.583 -3.666 5.102 1.00 98.12 88 ALA A CA 1
ATOM 686 C C . ALA A 1 88 ? -15.169 -4.852 5.883 1.00 98.12 88 ALA A C 1
ATOM 688 O O . ALA A 1 88 ? -15.900 -4.638 6.846 1.00 98.12 88 ALA A O 1
ATOM 689 N N . ARG A 1 89 ? -14.814 -6.084 5.490 1.00 98.19 89 ARG A N 1
ATOM 690 C CA . ARG A 1 89 ? -15.268 -7.313 6.157 1.00 98.19 89 ARG A CA 1
ATOM 691 C C . ARG A 1 89 ? -14.684 -7.454 7.558 1.00 98.19 89 ARG A C 1
ATOM 693 O O . ARG A 1 89 ? -15.428 -7.733 8.488 1.00 98.19 89 ARG A O 1
ATOM 700 N N . VAL A 1 90 ? -13.374 -7.247 7.710 1.00 98.19 90 VAL A N 1
ATOM 701 C CA . VAL A 1 90 ? -12.703 -7.342 9.019 1.00 98.19 90 VAL A CA 1
ATOM 702 C C . VAL A 1 90 ? -13.241 -6.274 9.971 1.00 98.19 90 VAL A C 1
ATOM 704 O O . VAL A 1 90 ? -13.561 -6.569 11.116 1.00 98.19 90 VAL A O 1
ATOM 707 N N . PHE A 1 91 ? -13.438 -5.051 9.477 1.00 98.00 91 PHE A N 1
ATOM 708 C CA . PHE A 1 91 ? -13.996 -3.957 10.267 1.00 98.00 91 PHE A CA 1
ATOM 709 C C . PHE A 1 91 ? -15.432 -4.226 10.737 1.00 98.00 91 PHE A C 1
ATOM 711 O O . PHE A 1 91 ? -15.767 -3.946 11.888 1.00 98.00 91 PHE A O 1
ATOM 718 N N . GLU A 1 92 ? -16.287 -4.756 9.859 1.00 97.69 92 GLU A N 1
ATOM 719 C CA . GLU A 1 92 ? -17.657 -5.132 10.216 1.00 97.69 92 GLU A CA 1
ATOM 720 C C . GLU A 1 92 ? -17.675 -6.272 11.239 1.00 97.69 92 GLU A C 1
ATOM 722 O O . GLU A 1 92 ? -18.443 -6.207 12.194 1.00 97.69 92 GLU A O 1
ATOM 727 N N . ALA A 1 93 ? -16.790 -7.262 11.098 1.00 98.12 93 ALA A N 1
ATOM 728 C CA . ALA A 1 93 ? -16.658 -8.346 12.068 1.00 98.12 93 ALA A CA 1
ATOM 729 C C . ALA A 1 93 ? -16.210 -7.848 13.455 1.00 98.12 93 ALA A C 1
ATOM 731 O O . ALA A 1 93 ? -16.693 -8.349 14.466 1.00 98.12 93 ALA A O 1
ATOM 732 N N . GLU A 1 94 ? -15.318 -6.855 13.514 1.00 97.62 94 GLU A N 1
ATOM 733 C CA . GLU A 1 94 ? -14.776 -6.340 14.779 1.00 97.62 94 GLU A CA 1
ATOM 734 C C . GLU A 1 94 ? -15.702 -5.324 15.466 1.00 97.62 94 GLU A C 1
ATOM 736 O O . GLU A 1 94 ? -15.786 -5.284 16.691 1.00 97.62 94 GLU A O 1
ATOM 741 N N . THR A 1 95 ? -16.416 -4.497 14.695 1.00 96.81 95 THR A N 1
ATOM 742 C CA . THR A 1 95 ? -17.242 -3.401 15.242 1.00 96.81 95 THR A CA 1
ATOM 743 C C . THR A 1 95 ? -18.747 -3.657 15.183 1.00 96.81 95 THR A C 1
ATOM 745 O O . THR A 1 95 ? -19.517 -2.889 15.757 1.00 96.81 95 THR A O 1
ATOM 748 N N . GLY A 1 96 ? -19.186 -4.686 14.455 1.00 96.69 96 GLY A N 1
ATOM 749 C CA . GLY A 1 96 ? -20.597 -4.956 14.168 1.00 96.69 96 GLY A CA 1
ATOM 750 C C . GLY A 1 96 ? -21.255 -3.942 13.225 1.00 96.69 96 GLY A C 1
ATOM 751 O O . GLY A 1 96 ? -22.468 -3.998 13.022 1.00 96.69 96 GLY A O 1
ATOM 752 N N . VAL A 1 97 ? -20.497 -2.991 12.659 1.00 95.69 97 VAL A N 1
ATOM 753 C CA . VAL A 1 97 ? -21.040 -1.924 11.808 1.00 95.69 97 VAL A CA 1
ATOM 754 C C . VAL A 1 97 ? -20.489 -2.027 10.383 1.00 95.69 97 VAL A C 1
ATOM 756 O O . VAL A 1 97 ? -19.280 -1.887 10.180 1.00 95.69 97 VAL A O 1
ATOM 759 N N . PRO A 1 98 ? -21.355 -2.170 9.362 1.00 96.25 98 PRO A N 1
ATOM 760 C CA . PRO A 1 98 ? -20.908 -2.255 7.979 1.00 96.25 98 PRO A CA 1
ATOM 761 C C . PRO A 1 98 ? -20.335 -0.921 7.491 1.00 96.25 98 PRO A C 1
ATOM 763 O O . PRO A 1 98 ? -20.945 0.146 7.635 1.00 96.25 98 PRO A O 1
ATOM 766 N N . ILE A 1 99 ? -19.187 -0.982 6.814 1.00 95.94 99 ILE A N 1
ATOM 767 C CA . ILE A 1 99 ? -18.554 0.176 6.177 1.00 95.94 99 ILE A CA 1
ATOM 768 C C . ILE A 1 99 ? -18.581 0.051 4.652 1.00 95.94 99 ILE A C 1
ATOM 770 O O . ILE A 1 99 ? -17.982 -0.832 4.051 1.00 95.94 99 ILE A O 1
ATOM 774 N N . ARG A 1 100 ? -19.264 0.989 3.982 1.00 94.31 100 ARG A N 1
ATOM 775 C CA . ARG A 1 100 ? -19.437 0.931 2.518 1.00 94.31 100 ARG A CA 1
ATOM 776 C C . ARG A 1 100 ? -18.177 1.312 1.736 1.00 94.31 100 ARG A C 1
ATOM 778 O O . ARG A 1 100 ? -17.948 0.786 0.652 1.00 94.31 100 ARG A O 1
ATOM 785 N N . LYS A 1 101 ? -17.420 2.302 2.217 1.00 96.12 101 LYS A N 1
ATOM 786 C CA . LYS A 1 101 ? -16.280 2.891 1.492 1.00 96.12 101 LYS A CA 1
ATOM 787 C C . LYS A 1 101 ? -15.106 3.160 2.441 1.00 96.12 101 LYS A C 1
ATOM 789 O O . LYS A 1 101 ? -14.822 4.326 2.714 1.00 96.12 101 LYS A O 1
ATOM 794 N N . PRO A 1 102 ? -14.430 2.114 2.949 1.00 96.75 102 PRO A N 1
ATOM 795 C CA . PRO A 1 102 ? -13.360 2.277 3.933 1.00 96.75 102 PRO A CA 1
ATOM 796 C C . PRO A 1 102 ? -12.221 3.159 3.414 1.00 96.75 102 PRO A C 1
ATOM 798 O O . PRO A 1 102 ? -11.811 4.074 4.118 1.00 96.75 102 PRO A O 1
ATOM 801 N N . GLY A 1 103 ? -11.807 2.987 2.152 1.00 96.19 103 GLY A N 1
ATOM 802 C CA . GLY A 1 103 ? -10.743 3.802 1.558 1.00 96.19 103 GLY A CA 1
ATOM 803 C C . GLY A 1 103 ? -11.042 5.303 1.563 1.00 96.19 103 GLY A C 1
ATOM 804 O O . GLY A 1 103 ? -10.203 6.086 1.983 1.00 96.19 103 GLY A O 1
ATOM 805 N N . GLN A 1 104 ? -12.267 5.707 1.199 1.00 96.44 104 GLN A N 1
ATOM 806 C CA . GLN A 1 104 ? -12.664 7.125 1.228 1.00 96.44 104 GLN A CA 1
ATOM 807 C C . GLN A 1 104 ? -12.730 7.683 2.655 1.00 96.44 104 GLN A C 1
ATOM 809 O O . GLN A 1 104 ? -12.469 8.865 2.873 1.00 96.44 104 GLN A O 1
ATOM 814 N N . THR A 1 105 ? -13.107 6.850 3.631 1.00 96.06 105 THR A N 1
ATOM 815 C CA . THR A 1 105 ? -13.105 7.240 5.045 1.00 96.06 105 THR A CA 1
ATOM 816 C C . THR A 1 105 ? -11.680 7.480 5.529 1.00 96.06 105 THR A C 1
ATOM 818 O O . THR A 1 105 ? -11.417 8.528 6.109 1.00 96.06 105 THR A O 1
ATOM 821 N N . VAL A 1 106 ? -10.757 6.554 5.255 1.00 96.31 106 VAL A N 1
ATOM 822 C CA . VAL A 1 106 ? -9.345 6.674 5.653 1.00 96.31 106 VAL A CA 1
ATOM 823 C C . VAL A 1 106 ? -8.678 7.867 4.967 1.00 96.31 106 VAL A C 1
ATOM 825 O O . VAL A 1 106 ? -8.037 8.669 5.635 1.00 96.31 106 VAL A O 1
ATOM 828 N N . GLU A 1 107 ? -8.904 8.059 3.669 1.00 95.50 107 GLU A N 1
ATOM 829 C CA . GLU A 1 107 ? -8.384 9.206 2.915 1.00 95.50 107 GLU A CA 1
ATOM 830 C C . GLU A 1 107 ? -8.871 10.545 3.489 1.00 95.50 107 GLU A C 1
ATOM 832 O O . GLU A 1 107 ? -8.097 11.492 3.640 1.00 95.50 107 GLU A O 1
ATOM 837 N N . ARG A 1 108 ? -10.144 10.615 3.901 1.00 95.62 108 ARG A N 1
ATOM 838 C CA . ARG A 1 108 ? -10.673 11.788 4.603 1.00 95.62 108 ARG A CA 1
ATOM 839 C C . ARG A 1 108 ? -9.963 12.018 5.938 1.00 95.62 108 ARG A C 1
ATOM 841 O O . ARG A 1 108 ? -9.607 13.159 6.211 1.00 95.62 108 ARG A O 1
ATOM 848 N N . LEU A 1 109 ? -9.747 10.969 6.737 1.00 95.44 109 LEU A N 1
ATOM 849 C CA . LEU A 1 109 ? -9.043 11.071 8.023 1.00 95.44 109 LEU A CA 1
ATOM 850 C C . LEU A 1 109 ? -7.597 11.550 7.843 1.00 95.44 109 LEU A C 1
ATOM 852 O O . LEU A 1 109 ? -7.143 12.411 8.591 1.00 95.44 109 LEU A O 1
ATOM 856 N N . ILE A 1 110 ? -6.896 11.049 6.824 1.00 94.81 110 ILE A N 1
ATOM 857 C CA . ILE A 1 110 ? -5.541 11.496 6.468 1.00 94.81 110 ILE A CA 1
ATOM 858 C C . ILE A 1 110 ? -5.546 12.975 6.087 1.00 94.81 110 ILE A C 1
ATOM 860 O O . ILE A 1 110 ? -4.719 13.744 6.574 1.00 94.81 110 ILE A O 1
ATOM 864 N N . ARG A 1 111 ? -6.490 13.399 5.241 1.00 94.62 111 ARG A N 1
ATOM 865 C CA . ARG A 1 111 ? -6.604 14.801 4.827 1.00 94.62 111 ARG A CA 1
ATOM 866 C C . ARG A 1 111 ? -6.884 15.723 6.014 1.00 94.62 111 ARG A C 1
ATOM 868 O O . ARG A 1 111 ? -6.198 16.729 6.161 1.00 94.62 111 ARG A O 1
ATOM 875 N N . GLU A 1 112 ? -7.835 15.357 6.874 1.00 93.00 112 GLU A N 1
ATOM 876 C CA . GLU A 1 112 ? -8.135 16.084 8.116 1.00 93.00 112 GLU A CA 1
ATOM 877 C C . GLU A 1 112 ? -6.892 16.172 9.017 1.00 93.00 112 GLU A C 1
ATOM 879 O O . GLU A 1 112 ? -6.587 17.236 9.555 1.00 93.00 112 GLU A O 1
ATOM 884 N N . ARG A 1 113 ? -6.119 15.084 9.134 1.00 92.38 113 ARG A N 1
ATOM 885 C CA . ARG A 1 113 ? -4.875 15.055 9.914 1.00 92.38 113 ARG A CA 1
ATOM 886 C C . ARG A 1 113 ? -3.792 15.965 9.333 1.00 92.38 113 ARG A C 1
ATOM 888 O O . ARG A 1 113 ? -3.145 16.688 10.093 1.00 92.38 113 ARG A O 1
ATOM 895 N N . ARG A 1 114 ? -3.601 15.963 8.010 1.00 90.75 114 ARG A N 1
ATOM 896 C CA . ARG A 1 114 ? -2.668 16.872 7.319 1.00 90.75 114 ARG A CA 1
ATOM 897 C C . ARG A 1 114 ? -3.058 18.330 7.575 1.00 90.75 114 ARG A C 1
ATOM 899 O O . ARG A 1 114 ? -2.224 19.116 8.006 1.00 90.75 114 ARG A O 1
ATOM 906 N N . GLU A 1 115 ? -4.336 18.667 7.422 1.00 91.12 115 GLU A N 1
ATOM 907 C CA . GLU A 1 115 ? -4.861 20.014 7.681 1.00 91.12 115 GLU A CA 1
ATOM 908 C C . GLU A 1 115 ? -4.676 20.449 9.146 1.00 91.12 115 GLU A C 1
ATOM 910 O O . GLU A 1 115 ? -4.300 21.591 9.417 1.00 91.12 115 GLU A O 1
ATOM 915 N N . GLN A 1 116 ? -4.858 19.533 10.102 1.00 88.56 116 GLN A N 1
ATOM 916 C CA . GLN A 1 116 ? -4.582 19.79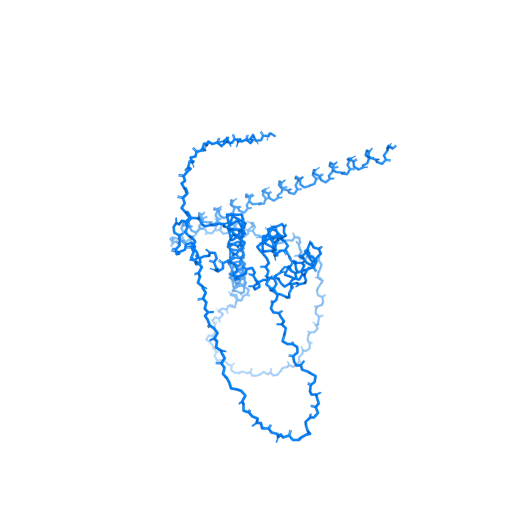5 11.517 1.00 88.56 116 GLN A CA 1
ATOM 917 C C . GLN A 1 116 ? -3.098 20.060 11.792 1.00 88.56 116 GLN A C 1
ATOM 919 O O . GLN A 1 116 ? -2.790 20.965 12.565 1.00 88.56 116 GLN A O 1
ATOM 924 N N . ARG A 1 117 ? -2.173 19.320 11.165 1.00 86.44 117 ARG A N 1
ATOM 925 C CA . ARG A 1 117 ? -0.728 19.581 11.312 1.00 86.44 117 ARG A CA 1
ATOM 926 C C . ARG A 1 117 ? -0.350 20.986 10.836 1.00 86.44 117 ARG A C 1
ATOM 928 O O . ARG A 1 117 ? 0.476 21.623 11.474 1.00 86.44 117 ARG A O 1
ATOM 935 N N . TYR A 1 118 ? -0.985 21.484 9.772 1.00 85.62 118 TYR A N 1
ATOM 936 C CA . TYR A 1 118 ? -0.751 22.850 9.290 1.00 85.62 118 TYR A CA 1
ATOM 937 C C . TYR A 1 118 ? -1.351 23.924 10.203 1.00 85.62 118 TYR A C 1
ATOM 939 O O . TYR A 1 118 ? -0.738 24.966 10.408 1.00 85.62 118 TYR A O 1
ATOM 947 N N . ARG A 1 119 ? -2.556 23.698 10.744 1.00 84.50 119 ARG A N 1
ATOM 948 C CA . ARG A 1 119 ? -3.278 24.718 11.528 1.00 84.50 119 ARG A CA 1
ATOM 949 C C . ARG A 1 119 ? -2.901 24.776 13.001 1.00 84.50 119 ARG A C 1
ATOM 951 O O . ARG A 1 119 ? -3.052 25.822 13.624 1.00 84.50 119 ARG A O 1
ATOM 958 N N . SER A 1 120 ? -2.494 23.657 13.586 1.00 69.44 120 SER A N 1
ATOM 959 C CA . SER A 1 120 ? -2.252 23.553 15.022 1.00 69.44 120 SER A CA 1
ATOM 960 C C . SER A 1 120 ? -0.829 23.092 15.291 1.00 69.44 120 SER A C 1
ATOM 962 O O . SER A 1 120 ? -0.530 21.908 15.193 1.00 69.44 120 SER A O 1
ATOM 964 N N . GLY A 1 121 ? 0.024 24.026 15.722 1.00 68.12 121 GLY A N 1
ATOM 965 C CA . GLY A 1 121 ? 1.314 23.709 16.348 1.00 68.12 121 GLY A CA 1
ATOM 966 C C . GLY A 1 121 ? 1.180 23.054 17.733 1.00 68.12 121 GLY A C 1
ATOM 967 O O . GLY A 1 121 ? 2.182 22.734 18.358 1.00 68.12 121 GLY A O 1
ATOM 968 N N . ILE A 1 122 ? -0.050 22.849 18.226 1.00 59.66 122 ILE A N 1
ATOM 969 C CA . ILE A 1 122 ? -0.346 22.283 19.546 1.00 59.66 122 ILE A CA 1
ATOM 970 C C . ILE A 1 122 ? -1.143 20.986 19.370 1.00 59.66 122 ILE A C 1
ATOM 972 O O . ILE A 1 122 ? -2.218 20.975 18.765 1.00 59.66 122 ILE A O 1
ATOM 976 N N . ALA A 1 123 ? -0.614 19.888 19.914 1.00 57.03 123 ALA A N 1
ATOM 977 C CA . ALA A 1 123 ? -1.233 18.568 19.876 1.00 57.03 123 ALA A CA 1
ATOM 978 C C . ALA A 1 123 ? -2.583 18.561 20.624 1.00 57.03 123 ALA A C 1
ATOM 980 O O . ALA A 1 123 ? -2.638 18.776 21.832 1.00 57.03 123 ALA A O 1
ATOM 981 N N . ARG A 1 124 ? -3.687 18.313 19.906 1.00 65.12 124 ARG A N 1
ATOM 982 C CA . ARG A 1 124 ? -5.050 18.220 20.468 1.00 65.12 124 ARG A CA 1
ATOM 983 C C . ARG A 1 124 ? -5.468 16.779 20.801 1.00 65.12 124 ARG A C 1
ATOM 985 O O . ARG A 1 124 ? -4.885 15.824 20.289 1.00 65.12 124 ARG A O 1
ATOM 992 N N . ALA A 1 125 ? -6.525 16.688 21.621 1.00 63.91 125 ALA A N 1
ATOM 993 C CA . ALA A 1 125 ? -7.157 15.582 22.376 1.00 63.91 125 ALA A CA 1
ATOM 994 C C . ALA A 1 125 ? -7.277 14.161 21.763 1.00 63.91 125 ALA A C 1
ATOM 996 O O . ALA A 1 125 ? -7.722 13.224 22.432 1.00 63.91 125 ALA A O 1
ATOM 997 N N . ASP A 1 126 ? -6.843 13.943 20.527 1.00 80.31 126 ASP A N 1
ATOM 998 C CA . ASP A 1 126 ? -6.967 12.670 19.815 1.00 80.31 126 ASP A CA 1
ATOM 999 C C . ASP A 1 126 ? -5.599 12.008 19.604 1.00 80.31 126 ASP A C 1
ATOM 1001 O O . ASP A 1 126 ? -5.317 11.453 18.545 1.00 80.31 126 ASP A O 1
ATOM 1005 N N . ALA A 1 127 ? -4.739 12.046 20.628 1.00 85.81 127 ALA A N 1
ATOM 1006 C CA . ALA A 1 127 ? -3.353 11.572 20.564 1.00 85.81 127 ALA A CA 1
ATOM 1007 C C . ALA A 1 127 ? -3.212 10.153 19.980 1.00 85.81 127 ALA A C 1
ATOM 1009 O O . ALA A 1 127 ? -2.327 9.907 19.165 1.00 85.81 127 ALA A O 1
ATOM 1010 N N . GLN A 1 128 ? -4.108 9.229 20.338 1.00 89.69 128 GLN A N 1
ATOM 1011 C CA . GLN A 1 128 ? -4.045 7.845 19.861 1.00 89.69 128 GLN A CA 1
ATOM 1012 C C . GLN A 1 128 ? -4.440 7.695 18.386 1.00 89.69 128 GLN A C 1
ATOM 1014 O O . GLN A 1 128 ? -3.743 7.005 17.644 1.00 89.69 128 GLN A O 1
ATOM 1019 N N . LEU A 1 129 ? -5.524 8.349 17.951 1.00 91.94 129 LEU A N 1
ATOM 1020 C CA . LEU A 1 129 ? -5.942 8.347 16.545 1.00 91.94 129 LEU A CA 1
ATOM 1021 C C . LEU A 1 129 ? -4.894 9.042 15.678 1.00 91.94 129 LEU A C 1
ATOM 1023 O O . LEU A 1 129 ? -4.511 8.514 14.642 1.00 91.94 129 LEU A O 1
ATOM 1027 N N . ASN A 1 130 ? -4.391 10.186 16.141 1.00 92.12 130 ASN A N 1
ATOM 1028 C CA . ASN A 1 130 ? -3.351 10.942 15.457 1.00 92.12 130 ASN A CA 1
ATOM 1029 C C . ASN A 1 130 ? -2.073 10.119 15.310 1.00 92.12 130 ASN A C 1
ATOM 1031 O O . ASN A 1 130 ? -1.542 10.035 14.212 1.00 92.12 130 ASN A O 1
ATOM 1035 N N . ARG A 1 131 ? -1.619 9.443 16.372 1.00 91.00 131 ARG A N 1
ATOM 1036 C CA . ARG A 1 131 ? -0.452 8.555 16.300 1.00 91.00 131 ARG A CA 1
ATOM 1037 C C . ARG A 1 131 ? -0.674 7.392 15.333 1.00 91.00 131 ARG A C 1
ATOM 1039 O O . ARG A 1 131 ? 0.225 7.075 14.564 1.00 91.00 131 ARG A O 1
ATOM 1046 N N . ALA A 1 132 ? -1.853 6.769 15.353 1.00 90.88 132 ALA A N 1
ATOM 1047 C CA . ALA A 1 132 ? -2.179 5.685 14.428 1.00 90.88 132 ALA A CA 1
ATOM 1048 C C . ALA A 1 132 ? -2.199 6.172 12.969 1.00 90.88 132 ALA A C 1
ATOM 1050 O O . ALA A 1 132 ? -1.637 5.514 12.100 1.00 90.88 132 ALA A O 1
ATOM 1051 N N . LEU A 1 133 ? -2.796 7.338 12.706 1.00 93.94 133 LEU A N 1
ATOM 1052 C CA . LEU A 1 133 ? -2.800 7.957 11.381 1.00 93.94 133 LEU A CA 1
ATOM 1053 C C . LEU A 1 133 ? -1.395 8.335 10.929 1.00 93.94 133 LEU A C 1
ATOM 1055 O O . LEU A 1 133 ? -1.068 8.111 9.775 1.00 93.94 133 LEU A O 1
ATOM 1059 N N . ASP A 1 134 ? -0.562 8.858 11.823 1.00 93.00 134 ASP A N 1
ATOM 1060 C CA . ASP A 1 134 ? 0.805 9.255 11.498 1.00 93.00 134 ASP A CA 1
ATOM 1061 C C . ASP A 1 134 ? 1.656 8.040 11.085 1.00 93.00 134 ASP A C 1
ATOM 1063 O O . ASP A 1 134 ? 2.342 8.097 10.067 1.00 93.00 134 ASP A O 1
ATOM 1067 N N . VAL A 1 135 ? 1.544 6.921 11.814 1.00 92.19 135 VAL A N 1
ATOM 1068 C CA . VAL A 1 135 ? 2.196 5.647 11.454 1.00 92.19 135 VAL A CA 1
ATOM 1069 C C . VAL A 1 135 ? 1.657 5.108 10.128 1.00 92.19 135 VAL A C 1
ATOM 1071 O O . VAL A 1 135 ? 2.431 4.685 9.272 1.00 92.19 135 VAL A O 1
ATOM 1074 N N . PHE A 1 136 ? 0.335 5.138 9.938 1.00 92.38 136 PHE A N 1
ATOM 1075 C CA . PHE A 1 136 ? -0.277 4.674 8.696 1.00 92.38 136 PHE A CA 1
ATOM 1076 C C . PHE A 1 136 ? 0.149 5.523 7.494 1.00 92.38 136 PHE A C 1
ATOM 1078 O O . PHE A 1 136 ? 0.479 4.968 6.454 1.00 92.38 136 PHE A O 1
ATOM 1085 N N . MET A 1 137 ? 0.167 6.851 7.635 1.00 92.94 137 MET A N 1
ATOM 1086 C CA . MET A 1 137 ? 0.593 7.781 6.589 1.00 92.94 137 MET A CA 1
ATOM 1087 C C . MET A 1 137 ? 2.043 7.541 6.193 1.00 92.94 137 MET A C 1
ATOM 1089 O O . MET A 1 137 ? 2.307 7.395 5.010 1.00 92.94 137 MET A O 1
ATOM 1093 N N . GLN A 1 138 ? 2.951 7.433 7.170 1.00 92.94 138 GLN A N 1
ATOM 1094 C CA . GLN A 1 138 ? 4.355 7.141 6.893 1.00 92.94 138 GLN A CA 1
ATOM 1095 C C . GLN A 1 138 ? 4.489 5.867 6.054 1.00 92.94 138 GLN A C 1
ATOM 1097 O O . GLN A 1 138 ? 5.161 5.866 5.028 1.00 92.94 138 GLN A O 1
ATOM 1102 N N . ARG A 1 139 ? 3.803 4.793 6.453 1.00 88.38 139 ARG A N 1
ATOM 1103 C CA . ARG A 1 139 ? 3.910 3.526 5.732 1.00 88.38 139 ARG A CA 1
ATOM 1104 C C . ARG A 1 139 ? 3.215 3.546 4.371 1.00 88.38 139 ARG A C 1
ATOM 1106 O O . ARG A 1 139 ? 3.659 2.868 3.452 1.00 88.38 139 ARG A O 1
ATOM 1113 N N . TYR A 1 140 ? 2.127 4.299 4.241 1.00 87.00 140 TYR A N 1
ATOM 1114 C CA . TYR A 1 140 ? 1.449 4.507 2.966 1.00 87.00 140 TYR A CA 1
ATOM 1115 C C . TYR A 1 140 ? 2.356 5.252 1.977 1.00 87.00 140 TYR A C 1
ATOM 1117 O O . TYR A 1 140 ? 2.475 4.817 0.835 1.00 87.00 140 TYR A O 1
ATOM 1125 N N . ASP A 1 141 ? 3.035 6.307 2.437 1.00 89.75 141 ASP A N 1
ATOM 1126 C CA . ASP A 1 141 ? 3.982 7.083 1.633 1.00 89.75 141 ASP A CA 1
ATOM 1127 C C . ASP A 1 141 ? 5.199 6.215 1.227 1.00 89.75 141 ASP A C 1
ATOM 1129 O O . ASP A 1 141 ? 5.608 6.236 0.068 1.00 89.75 141 ASP A O 1
ATOM 1133 N N . GLU A 1 142 ? 5.725 5.374 2.132 1.00 89.50 142 GLU A N 1
ATOM 1134 C CA . GLU A 1 142 ? 6.792 4.401 1.819 1.00 89.50 142 GLU A CA 1
ATOM 1135 C C . GLU A 1 142 ? 6.372 3.409 0.720 1.00 89.50 142 GLU A C 1
ATOM 1137 O O . GLU A 1 142 ? 7.130 3.157 -0.211 1.00 89.50 142 GLU A O 1
ATOM 1142 N N . VAL A 1 143 ? 5.154 2.863 0.795 1.00 85.75 143 VAL A N 1
ATOM 1143 C CA . VAL A 1 143 ? 4.641 1.922 -0.216 1.00 85.75 143 VAL A CA 1
ATOM 1144 C C . VAL A 1 143 ? 4.449 2.600 -1.574 1.00 85.75 143 VAL A C 1
ATOM 1146 O O . VAL A 1 143 ? 4.749 2.000 -2.604 1.00 85.75 143 VAL A O 1
ATOM 1149 N N . GLU A 1 144 ? 3.950 3.836 -1.593 1.00 86.75 144 GLU A N 1
ATOM 1150 C CA . GLU A 1 144 ? 3.784 4.608 -2.829 1.00 86.75 144 GLU A CA 1
ATOM 1151 C C . GLU A 1 144 ? 5.144 4.928 -3.469 1.00 86.75 144 GLU A C 1
ATOM 1153 O O . GLU A 1 144 ? 5.299 4.822 -4.688 1.00 86.75 144 GLU A O 1
ATOM 1158 N N . GLN A 1 145 ? 6.156 5.225 -2.650 1.00 89.44 145 GLN A N 1
ATOM 1159 C CA . GLN A 1 145 ? 7.528 5.399 -3.114 1.00 89.44 145 GLN A CA 1
ATOM 1160 C C . GLN A 1 145 ? 8.120 4.095 -3.676 1.00 89.44 145 GLN A C 1
ATOM 1162 O O . GLN A 1 145 ? 8.657 4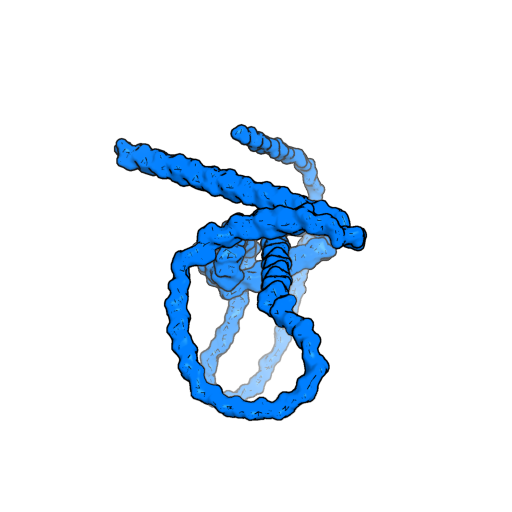.107 -4.784 1.00 89.44 145 GLN A O 1
ATOM 1167 N N . GLU A 1 146 ? 7.979 2.968 -2.969 1.00 87.00 146 GLU A N 1
ATOM 1168 C CA . GLU A 1 146 ? 8.425 1.645 -3.438 1.00 87.00 146 GLU A CA 1
ATOM 1169 C C . GLU A 1 146 ? 7.773 1.285 -4.792 1.00 87.00 146 GLU A C 1
ATOM 1171 O O . GLU A 1 146 ? 8.440 0.801 -5.710 1.00 87.00 146 GLU A O 1
ATOM 1176 N N . GLU A 1 147 ? 6.470 1.546 -4.956 1.00 86.38 147 GLU A N 1
ATOM 1177 C CA . GLU A 1 147 ? 5.751 1.306 -6.213 1.00 86.38 147 GLU A CA 1
ATOM 1178 C C . GLU A 1 147 ? 6.274 2.194 -7.352 1.00 86.38 147 GLU A C 1
ATOM 1180 O O . GLU A 1 147 ? 6.470 1.711 -8.473 1.00 86.38 147 GLU A O 1
ATOM 1185 N N . HIS A 1 148 ? 6.551 3.469 -7.069 1.00 88.00 148 HIS A N 1
ATOM 1186 C CA . HIS A 1 148 ? 7.116 4.399 -8.043 1.00 88.00 148 HIS A CA 1
ATOM 1187 C C . HIS A 1 148 ? 8.526 3.980 -8.489 1.00 88.00 148 HIS A C 1
ATOM 1189 O O . HIS A 1 148 ? 8.819 3.959 -9.686 1.00 88.00 148 HIS A O 1
ATOM 1195 N N . GLU A 1 149 ? 9.388 3.579 -7.552 1.00 90.31 149 GLU A N 1
ATOM 1196 C CA . GLU A 1 149 ? 10.734 3.074 -7.844 1.00 90.31 149 GLU A CA 1
ATOM 1197 C C . GLU A 1 149 ? 10.688 1.791 -8.688 1.00 90.31 149 GLU A C 1
ATOM 1199 O O . GLU A 1 149 ? 11.389 1.679 -9.696 1.00 90.31 149 GLU A O 1
ATOM 1204 N N . LEU A 1 150 ? 9.803 0.847 -8.349 1.00 85.69 150 LEU A N 1
ATOM 1205 C CA . LEU A 1 150 ? 9.593 -0.367 -9.144 1.00 85.69 150 LEU A CA 1
ATOM 1206 C C . LEU A 1 150 ? 9.051 -0.062 -10.545 1.00 85.69 150 LEU A C 1
ATOM 1208 O O . LEU A 1 150 ? 9.396 -0.756 -11.505 1.00 85.69 150 LEU A O 1
ATOM 1212 N N . SER A 1 151 ? 8.191 0.948 -10.679 1.00 87.94 151 SER A N 1
ATOM 1213 C CA . SER A 1 151 ? 7.691 1.395 -11.980 1.00 87.94 151 SER A CA 1
ATOM 1214 C C . SER A 1 151 ? 8.820 1.968 -12.839 1.00 87.94 151 SER A C 1
ATOM 1216 O O . SER A 1 151 ? 8.962 1.567 -13.995 1.00 87.94 151 SER A O 1
ATOM 1218 N N . ALA A 1 152 ? 9.667 2.827 -12.266 1.00 93.75 152 ALA A N 1
ATOM 1219 C CA . ALA A 1 152 ? 10.824 3.397 -12.956 1.00 93.75 152 ALA A CA 1
ATOM 1220 C C . ALA A 1 152 ? 11.815 2.309 -13.410 1.00 93.75 152 ALA A C 1
ATOM 1222 O O . ALA A 1 152 ? 12.244 2.296 -14.563 1.00 93.75 152 ALA A O 1
ATOM 1223 N N . GLN A 1 153 ? 12.105 1.325 -12.551 1.00 92.12 153 GLN A N 1
ATOM 1224 C CA . GLN A 1 153 ? 12.968 0.189 -12.903 1.00 92.12 153 GLN A CA 1
ATOM 1225 C C . GLN A 1 153 ? 12.395 -0.657 -14.048 1.00 92.12 153 GLN A C 1
ATOM 1227 O O . GLN A 1 153 ? 13.128 -1.112 -14.929 1.00 92.12 153 GLN A O 1
ATOM 1232 N N . LYS A 1 154 ? 11.076 -0.886 -14.063 1.00 90.88 154 LYS A N 1
ATOM 1233 C CA . LYS A 1 154 ? 10.415 -1.616 -15.157 1.00 90.88 154 LYS A CA 1
ATOM 1234 C C . LYS A 1 154 ? 10.512 -0.865 -16.481 1.00 90.88 154 LYS A C 1
ATOM 1236 O O . LYS A 1 154 ? 10.686 -1.504 -17.520 1.00 90.88 154 LYS A O 1
ATOM 1241 N N . GLU A 1 155 ? 10.387 0.456 -16.452 1.00 95.12 155 GLU A N 1
ATOM 1242 C CA . GLU A 1 155 ? 10.529 1.300 -17.636 1.00 95.12 155 GLU A CA 1
ATOM 1243 C C . GLU A 1 155 ? 11.963 1.277 -18.179 1.00 95.12 155 GLU A C 1
ATOM 1245 O O . GLU A 1 155 ? 12.158 1.040 -19.373 1.00 95.12 155 GLU A O 1
ATOM 1250 N N . GLU A 1 156 ? 12.962 1.409 -17.305 1.00 94.94 156 GLU A N 1
ATOM 1251 C CA . GLU A 1 156 ? 14.379 1.311 -17.669 1.00 94.94 156 GLU A CA 1
ATOM 1252 C C . GLU A 1 156 ? 14.705 -0.054 -18.298 1.00 94.94 156 GLU A C 1
ATOM 1254 O O . GLU A 1 156 ? 15.316 -0.133 -19.368 1.00 94.94 156 GLU A O 1
ATOM 1259 N N . LEU A 1 157 ? 14.218 -1.147 -17.701 1.00 93.56 157 LEU A N 1
ATOM 1260 C CA . LEU A 1 157 ? 14.391 -2.495 -18.245 1.00 93.56 157 LEU A CA 1
ATOM 1261 C C . LEU A 1 157 ? 13.729 -2.646 -19.625 1.00 93.56 157 LEU A C 1
ATOM 1263 O O . LEU A 1 157 ? 14.284 -3.284 -20.527 1.00 93.56 157 LEU A O 1
ATOM 1267 N N . ALA A 1 158 ? 12.536 -2.074 -19.803 1.00 94.62 158 ALA A N 1
ATOM 1268 C CA . ALA A 1 158 ? 11.848 -2.079 -21.088 1.00 94.62 158 ALA A CA 1
ATOM 1269 C C . ALA A 1 158 ? 12.649 -1.313 -22.151 1.00 94.62 158 ALA A C 1
ATOM 1271 O O . ALA A 1 158 ? 12.727 -1.770 -23.293 1.00 94.62 158 ALA A O 1
ATOM 1272 N N . GLU A 1 159 ? 13.281 -0.201 -21.779 1.00 96.69 159 GLU A N 1
ATOM 1273 C CA . GLU A 1 159 ? 14.120 0.596 -22.669 1.00 96.69 159 GLU A CA 1
ATOM 1274 C C . GLU A 1 159 ? 15.406 -0.132 -23.073 1.00 96.69 159 GLU A C 1
ATOM 1276 O O . GLU A 1 159 ? 15.704 -0.234 -24.266 1.00 96.69 159 GLU A O 1
ATOM 1281 N N . ILE A 1 160 ? 16.113 -0.746 -22.120 1.00 93.00 160 ILE A N 1
ATOM 1282 C CA . ILE A 1 160 ? 17.276 -1.600 -22.412 1.00 93.00 160 ILE A CA 1
ATOM 1283 C C . ILE A 1 160 ? 16.874 -2.701 -23.398 1.00 93.00 160 ILE A C 1
ATOM 1285 O O . ILE A 1 160 ? 17.525 -2.895 -24.425 1.00 93.00 160 ILE A O 1
ATOM 1289 N N . LYS A 1 161 ? 15.740 -3.370 -23.156 1.00 93.75 161 LYS A N 1
ATOM 1290 C CA . LYS A 1 161 ? 15.231 -4.427 -24.039 1.00 93.75 161 LYS A CA 1
ATOM 1291 C C . LYS A 1 161 ? 14.929 -3.921 -25.455 1.00 93.75 161 LYS A C 1
ATOM 1293 O O . LYS A 1 161 ? 15.189 -4.649 -26.418 1.00 93.75 161 LYS A O 1
ATOM 1298 N N . ARG A 1 162 ? 14.394 -2.702 -25.609 1.00 95.06 162 ARG A N 1
ATOM 1299 C CA . ARG A 1 162 ? 14.179 -2.076 -26.929 1.00 95.06 162 ARG A CA 1
ATOM 1300 C C . ARG A 1 162 ? 15.503 -1.807 -27.635 1.00 95.06 162 ARG A C 1
ATOM 1302 O O . ARG A 1 162 ? 15.641 -2.193 -28.794 1.00 95.06 162 ARG A O 1
ATOM 1309 N N . ARG A 1 163 ? 16.483 -1.226 -26.937 1.00 94.56 163 ARG A N 1
ATOM 1310 C CA . ARG A 1 163 ? 17.813 -0.930 -27.497 1.00 94.56 163 ARG A CA 1
ATOM 1311 C C . ARG A 1 163 ? 18.549 -2.190 -27.927 1.00 94.56 163 ARG A C 1
ATOM 1313 O O . ARG A 1 163 ? 19.013 -2.263 -29.059 1.00 94.56 163 ARG A O 1
ATOM 1320 N N . THR A 1 164 ? 18.577 -3.223 -27.086 1.00 92.88 164 THR A N 1
ATOM 1321 C CA . THR A 1 164 ? 19.192 -4.512 -27.439 1.00 92.88 164 THR A CA 1
ATOM 1322 C C . THR A 1 164 ? 18.527 -5.132 -28.668 1.00 92.88 164 THR A C 1
ATOM 1324 O O . THR A 1 164 ? 19.212 -5.668 -29.538 1.00 92.88 164 THR A O 1
ATOM 1327 N N . LYS A 1 165 ? 17.194 -5.041 -28.782 1.00 94.69 165 LYS A N 1
ATOM 1328 C CA . LYS A 1 165 ? 16.475 -5.509 -29.974 1.00 94.69 165 LYS A CA 1
ATOM 1329 C C . LYS A 1 165 ? 16.848 -4.697 -31.220 1.00 94.69 165 LYS A C 1
ATOM 1331 O O . LYS A 1 165 ? 17.030 -5.293 -32.276 1.00 94.69 165 LYS A O 1
ATOM 1336 N N . ALA A 1 166 ? 16.982 -3.376 -31.104 1.00 93.38 166 ALA A N 1
ATOM 1337 C CA . ALA A 1 166 ? 17.379 -2.510 -32.213 1.00 93.38 166 ALA A CA 1
ATOM 1338 C C . ALA A 1 166 ? 18.795 -2.833 -32.718 1.00 93.38 166 ALA A C 1
ATOM 1340 O O . ALA A 1 166 ? 18.971 -3.040 -33.915 1.00 93.38 166 ALA A O 1
ATOM 1341 N N . ILE A 1 167 ? 19.767 -2.983 -31.811 1.00 93.19 167 ILE A N 1
ATOM 1342 C CA . ILE A 1 167 ? 21.146 -3.378 -32.149 1.00 93.19 167 ILE A CA 1
ATOM 1343 C C . ILE A 1 167 ? 21.157 -4.742 -32.844 1.00 93.19 167 ILE A C 1
ATOM 1345 O O . ILE A 1 167 ? 21.766 -4.909 -33.895 1.00 93.19 167 ILE A O 1
ATOM 1349 N N . ARG A 1 168 ? 20.424 -5.722 -32.300 1.00 90.06 168 ARG A N 1
ATOM 1350 C CA . ARG A 1 168 ? 20.320 -7.052 -32.914 1.00 90.06 168 ARG A CA 1
ATOM 1351 C C . ARG A 1 168 ? 19.752 -6.992 -34.330 1.00 90.06 168 ARG A C 1
ATOM 1353 O O . ARG A 1 168 ? 20.256 -7.682 -35.207 1.00 90.06 168 ARG A O 1
ATOM 1360 N N . ASN A 1 169 ? 18.714 -6.188 -34.544 1.00 90.75 169 ASN A N 1
ATOM 1361 C CA . ASN A 1 169 ? 18.129 -6.004 -35.868 1.00 90.75 169 ASN A CA 1
ATOM 1362 C C . ASN A 1 169 ? 19.129 -5.352 -36.836 1.00 90.75 169 ASN A C 1
ATOM 1364 O O . ASN A 1 169 ? 19.228 -5.802 -37.970 1.00 90.75 169 ASN A O 1
ATOM 1368 N N . GLN A 1 170 ? 19.901 -4.354 -36.391 1.00 90.25 170 GLN A N 1
ATOM 1369 C CA . GLN A 1 170 ? 20.953 -3.743 -37.211 1.00 90.25 170 GLN A CA 1
ATOM 1370 C C . GLN A 1 170 ? 22.022 -4.762 -37.622 1.00 90.25 170 GLN A C 1
ATOM 1372 O O . GLN A 1 170 ? 22.370 -4.817 -38.792 1.00 90.25 170 GLN A O 1
ATOM 1377 N N . MET A 1 171 ? 22.487 -5.630 -36.717 1.00 87.88 171 MET A N 1
ATOM 1378 C CA . MET A 1 171 ? 23.487 -6.654 -37.068 1.00 87.88 171 MET A CA 1
ATOM 1379 C C . MET A 1 171 ? 22.963 -7.712 -38.049 1.00 87.88 171 MET A C 1
ATOM 1381 O O . MET A 1 171 ? 23.728 -8.231 -38.849 1.00 87.88 171 MET A O 1
ATOM 1385 N N . MET A 1 172 ? 21.672 -8.054 -37.984 1.00 86.56 172 MET A N 1
ATOM 1386 C CA . MET A 1 172 ? 21.073 -9.052 -38.882 1.00 86.56 172 MET A CA 1
ATOM 1387 C C . MET A 1 172 ? 20.782 -8.506 -40.287 1.00 86.56 172 MET A C 1
ATOM 1389 O O . MET A 1 172 ? 20.652 -9.297 -41.215 1.00 86.56 172 MET A O 1
ATOM 1393 N N . HIS A 1 173 ? 20.644 -7.185 -40.436 1.00 82.56 173 HIS A N 1
ATOM 1394 C CA . HIS A 1 173 ? 20.304 -6.529 -41.705 1.00 82.56 173 HIS A CA 1
ATOM 1395 C C . HIS A 1 173 ? 21.439 -5.660 -42.275 1.00 82.56 173 HIS A C 1
ATOM 1397 O O . HIS A 1 173 ? 21.366 -5.248 -43.421 1.00 82.56 173 HIS A O 1
ATOM 1403 N N . GLY A 1 174 ? 22.507 -5.411 -41.515 1.00 60.25 174 GLY A N 1
ATOM 1404 C CA . GLY A 1 174 ? 23.664 -4.606 -41.926 1.00 60.25 174 GLY A CA 1
ATOM 1405 C C . GLY A 1 174 ? 24.691 -5.342 -42.790 1.00 60.25 174 GLY A C 1
ATOM 1406 O O . GLY A 1 174 ? 25.827 -4.893 -42.876 1.00 60.25 174 GLY A O 1
ATOM 1407 N N . GLN A 1 175 ? 24.315 -6.472 -43.390 1.00 54.59 175 GLN A N 1
ATOM 1408 C CA . GLN A 1 175 ? 25.123 -7.185 -44.381 1.00 54.59 175 GLN A CA 1
ATOM 1409 C C . GLN A 1 175 ? 24.369 -7.320 -45.714 1.00 54.59 175 GLN A C 1
ATOM 1411 O O . GLN A 1 175 ? 24.597 -8.264 -46.465 1.00 54.59 175 GLN A O 1
ATOM 1416 N N . GLU A 1 176 ? 23.456 -6.386 -46.007 1.00 54.12 176 GLU A N 1
ATOM 1417 C CA . GLU A 1 176 ? 23.178 -6.050 -47.403 1.00 54.12 176 GLU A CA 1
ATOM 1418 C C . GLU A 1 176 ? 24.456 -5.415 -47.939 1.00 54.12 176 GLU A C 1
ATOM 1420 O O . GLU A 1 176 ? 24.828 -4.297 -47.580 1.00 54.12 176 GLU A O 1
ATOM 1425 N N . THR A 1 177 ? 25.184 -6.224 -48.699 1.00 52.47 177 THR A N 1
ATOM 1426 C CA . THR A 1 177 ? 26.285 -5.796 -49.534 1.00 52.47 177 THR A CA 1
ATOM 1427 C C . THR A 1 177 ? 25.800 -4.591 -50.327 1.00 52.47 177 THR A C 1
ATOM 1429 O O . THR A 1 177 ? 24.872 -4.673 -51.129 1.00 52.47 177 THR A O 1
ATOM 1432 N N . THR A 1 178 ? 26.404 -3.433 -50.076 1.00 51.41 178 THR A N 1
ATOM 1433 C CA . THR A 1 178 ? 26.539 -2.411 -51.106 1.00 51.41 178 THR A CA 1
ATOM 1434 C C . THR A 1 178 ? 27.428 -3.024 -52.184 1.00 51.41 178 THR A C 1
ATOM 1436 O O . THR A 1 178 ? 28.628 -2.773 -52.218 1.00 51.41 178 THR A O 1
ATOM 1439 N N . ASP A 1 179 ? 26.859 -3.938 -52.967 1.00 49.72 179 ASP A N 1
ATOM 1440 C CA . ASP A 1 179 ? 27.404 -4.296 -54.260 1.00 49.72 179 ASP A CA 1
ATOM 1441 C C . ASP A 1 179 ? 27.145 -3.071 -55.133 1.00 49.72 179 ASP A C 1
ATOM 1443 O O . ASP A 1 179 ? 26.007 -2.746 -55.482 1.00 49.72 179 ASP A O 1
ATOM 1447 N N . ASP A 1 180 ? 28.221 -2.324 -55.360 1.00 52.03 180 ASP A N 1
ATOM 1448 C CA . ASP A 1 180 ? 28.332 -1.378 -56.453 1.00 52.03 180 ASP A CA 1
ATOM 1449 C C . ASP A 1 180 ? 27.837 -2.061 -57.735 1.00 52.03 180 ASP A C 1
ATOM 1451 O O . ASP A 1 180 ? 28.467 -3.001 -58.217 1.00 52.03 180 ASP A O 1
ATOM 1455 N N . ASP A 1 181 ? 26.731 -1.589 -58.304 1.00 45.59 181 ASP A N 1
ATOM 1456 C CA . ASP A 1 181 ? 26.475 -1.808 -59.724 1.00 45.59 181 ASP A CA 1
ATOM 1457 C C . ASP A 1 181 ? 25.761 -0.595 -60.330 1.00 45.59 181 ASP A C 1
ATOM 1459 O O . ASP A 1 181 ? 24.533 -0.489 -60.414 1.00 45.59 181 ASP A O 1
ATOM 1463 N N . ASP A 1 182 ? 26.589 0.359 -60.757 1.00 54.88 182 ASP A N 1
ATOM 1464 C CA . ASP A 1 182 ? 26.297 1.208 -61.904 1.00 54.88 182 ASP A CA 1
ATOM 1465 C C . ASP A 1 182 ? 26.114 0.306 -63.140 1.00 54.88 182 ASP A C 1
ATOM 1467 O O . ASP A 1 182 ? 27.048 0.076 -63.909 1.00 54.88 182 ASP A O 1
ATOM 1471 N N . SER A 1 183 ? 24.901 -0.194 -63.388 1.00 55.47 183 SER A N 1
ATOM 1472 C CA . SER A 1 183 ? 24.493 -0.511 -64.760 1.00 55.47 183 SER A CA 1
ATOM 1473 C C . SER A 1 183 ? 23.012 -0.793 -64.923 1.00 55.47 183 SER A C 1
ATOM 1475 O O . SER A 1 183 ? 22.454 -1.787 -64.467 1.00 55.47 183 SER A O 1
ATOM 1477 N N . TRP A 1 184 ? 22.390 0.081 -65.707 1.00 54.00 184 TRP A N 1
ATOM 1478 C CA . TRP A 1 184 ? 21.149 -0.171 -66.419 1.00 54.00 184 TRP A CA 1
ATOM 1479 C C . TRP A 1 184 ? 21.140 -1.545 -67.097 1.00 54.00 184 TRP A C 1
ATOM 1481 O O . TRP A 1 184 ? 21.941 -1.789 -67.996 1.00 54.00 184 TRP A O 1
ATOM 1491 N N . SER A 1 185 ? 20.135 -2.369 -66.801 1.00 48.00 185 SER A N 1
ATOM 1492 C CA . SER A 1 185 ? 19.413 -3.128 -67.831 1.00 48.00 185 SER A CA 1
ATOM 1493 C C . SER A 1 185 ? 18.087 -3.654 -67.295 1.00 48.00 185 SER A C 1
ATOM 1495 O O . SER A 1 185 ? 18.018 -4.496 -66.406 1.00 48.00 185 SER A O 1
ATOM 1497 N N . ALA A 1 186 ? 17.014 -3.124 -67.877 1.00 60.62 186 ALA A N 1
ATOM 1498 C CA . ALA A 1 186 ? 15.657 -3.609 -67.733 1.00 60.62 186 ALA A CA 1
ATOM 1499 C C . ALA A 1 186 ? 15.533 -5.031 -68.292 1.00 60.62 186 ALA A C 1
ATOM 1501 O O . ALA A 1 186 ? 15.915 -5.266 -69.437 1.00 60.62 186 ALA A O 1
ATOM 1502 N N . SER A 1 187 ? 14.947 -5.947 -67.519 1.00 49.91 187 SER A N 1
ATOM 1503 C CA . SER A 1 187 ? 14.246 -7.145 -68.009 1.00 49.91 187 SER A CA 1
ATOM 1504 C C . SER A 1 187 ? 13.418 -7.772 -66.880 1.00 49.91 187 SER A C 1
ATOM 1506 O O . SER A 1 187 ? 13.964 -8.348 -65.943 1.00 49.91 187 SER A O 1
ATOM 1508 N N . GLU A 1 188 ? 12.089 -7.682 -66.995 1.00 50.78 188 GLU A N 1
ATOM 1509 C CA . GLU A 1 188 ? 11.140 -8.644 -66.407 1.00 50.78 188 GLU A CA 1
ATOM 1510 C C . GLU A 1 188 ? 11.531 -10.080 -66.812 1.00 50.78 188 GLU A C 1
ATOM 1512 O O . GLU A 1 188 ? 11.979 -10.287 -67.944 1.00 50.78 188 GLU A O 1
ATOM 1517 N N . PRO A 1 189 ? 11.335 -11.093 -65.943 1.00 51.50 189 PRO A N 1
ATOM 1518 C CA . PRO A 1 189 ? 10.090 -11.854 -66.075 1.00 51.50 189 PRO A CA 1
ATOM 1519 C C . PRO A 1 189 ? 9.512 -12.460 -64.783 1.00 51.50 189 PRO A C 1
ATOM 1521 O O . PRO A 1 189 ? 10.191 -12.814 -63.820 1.00 51.50 189 PRO A O 1
ATOM 1524 N N . GLN A 1 190 ? 8.196 -12.666 -64.851 1.00 55.94 190 GLN A N 1
ATOM 1525 C CA . GLN A 1 190 ? 7.405 -13.624 -64.082 1.00 55.94 190 GLN A CA 1
ATOM 1526 C C . GLN A 1 190 ? 8.131 -14.959 -63.823 1.00 55.94 190 GLN A C 1
ATOM 1528 O O . GLN A 1 190 ? 8.557 -15.618 -64.767 1.00 55.94 190 GLN A O 1
ATOM 1533 N N . SER A 1 191 ? 8.089 -15.472 -62.587 1.00 45.00 191 SER A N 1
ATOM 1534 C CA . SER A 1 191 ? 7.770 -16.894 -62.378 1.00 45.00 191 SER A CA 1
ATOM 1535 C C . SER A 1 191 ? 7.260 -17.193 -60.961 1.00 45.00 191 SER A C 1
ATOM 1537 O O . SER A 1 191 ? 7.850 -16.854 -59.938 1.00 45.00 191 SER A O 1
ATOM 1539 N N . LEU A 1 192 ? 6.106 -17.856 -60.934 1.00 53.50 192 LEU A N 1
ATOM 1540 C CA . LEU A 1 192 ? 5.491 -18.517 -59.792 1.00 53.50 192 LEU A CA 1
ATOM 1541 C C . LEU A 1 192 ? 6.232 -19.832 -59.507 1.00 53.50 192 LEU A C 1
ATOM 1543 O O . LEU A 1 192 ? 6.140 -20.755 -60.312 1.00 53.50 192 LEU A O 1
ATOM 1547 N N . ALA A 1 193 ? 6.879 -19.981 -58.347 1.00 50.44 193 ALA A N 1
ATOM 1548 C CA . ALA A 1 193 ? 7.352 -21.294 -57.893 1.00 50.44 193 ALA A CA 1
ATOM 1549 C C . ALA A 1 193 ? 7.488 -21.404 -56.361 1.00 50.44 193 ALA A C 1
ATOM 1551 O O . ALA A 1 193 ? 8.554 -21.308 -55.771 1.00 50.44 193 ALA A O 1
ATOM 1552 N N . ARG A 1 194 ? 6.352 -21.664 -55.709 1.00 55.88 194 ARG A N 1
ATOM 1553 C CA . ARG A 1 194 ? 6.136 -22.794 -54.784 1.00 55.88 194 ARG A CA 1
ATOM 1554 C C . ARG A 1 194 ? 7.412 -23.429 -54.171 1.00 55.88 194 ARG A C 1
ATOM 1556 O O . ARG A 1 194 ? 7.843 -24.483 -54.633 1.00 55.88 194 ARG A O 1
ATOM 1563 N N . GLN A 1 195 ? 7.926 -22.904 -53.050 1.00 48.66 195 GLN A N 1
ATOM 1564 C CA . GLN A 1 195 ? 9.003 -23.567 -52.291 1.00 48.66 195 GLN A CA 1
ATOM 1565 C C . GLN A 1 195 ? 8.645 -23.835 -50.819 1.00 48.66 195 GLN A C 1
ATOM 1567 O O . GLN A 1 195 ? 8.672 -22.990 -49.934 1.00 48.66 195 GLN A O 1
ATOM 1572 N N . LYS A 1 196 ? 8.224 -25.090 -50.644 1.00 50.69 196 LYS A N 1
ATOM 1573 C CA . LYS A 1 196 ? 8.301 -26.017 -49.506 1.00 50.69 196 LYS A CA 1
ATOM 1574 C C . LYS A 1 196 ? 8.679 -25.455 -48.123 1.00 50.69 196 LYS A C 1
ATOM 1576 O O . LYS A 1 196 ? 9.801 -25.053 -47.846 1.00 50.69 196 LYS A O 1
ATOM 1581 N N . ARG A 1 197 ? 7.717 -25.649 -47.217 1.00 52.19 197 ARG A N 1
ATOM 1582 C CA . ARG A 1 197 ? 7.819 -25.645 -45.753 1.00 52.19 197 ARG A CA 1
ATOM 1583 C C . ARG A 1 197 ? 9.028 -26.460 -45.268 1.00 52.19 197 ARG A C 1
ATOM 1585 O O . ARG A 1 197 ? 8.983 -27.688 -45.276 1.00 52.19 197 ARG A O 1
ATOM 1592 N N . SER A 1 198 ? 10.052 -25.773 -44.775 1.00 49.84 198 SER A N 1
ATOM 1593 C CA . SER A 1 198 ? 11.093 -26.356 -43.929 1.00 49.84 198 SER A CA 1
ATOM 1594 C C . SER A 1 198 ? 10.597 -26.367 -42.479 1.00 49.84 198 SER A C 1
ATOM 1596 O O . SER A 1 198 ? 10.476 -25.326 -41.834 1.00 49.84 198 SER A O 1
ATOM 1598 N N . ARG A 1 199 ? 10.234 -27.555 -41.979 1.00 56.62 199 ARG A N 1
ATOM 1599 C CA . ARG A 1 199 ? 10.037 -27.816 -40.546 1.00 56.62 199 ARG A CA 1
ATOM 1600 C C . ARG A 1 199 ? 11.410 -28.137 -39.959 1.00 56.62 199 ARG A C 1
ATOM 1602 O O . ARG A 1 199 ? 11.775 -29.304 -39.876 1.00 56.62 199 ARG A O 1
ATOM 1609 N N . LEU A 1 200 ? 12.170 -27.111 -39.589 1.00 49.31 200 LEU A N 1
ATOM 1610 C CA . LEU A 1 200 ? 13.386 -27.291 -38.800 1.00 49.31 200 LEU A CA 1
ATOM 1611 C C . LEU A 1 200 ? 13.039 -27.339 -37.309 1.00 49.31 200 LEU A C 1
ATOM 1613 O O . LEU A 1 200 ? 12.250 -26.547 -36.791 1.00 49.31 200 LEU A O 1
ATOM 1617 N N . SER A 1 201 ? 13.598 -28.371 -36.684 1.00 50.00 201 SER A N 1
ATOM 1618 C CA . SER A 1 201 ? 13.399 -28.820 -35.314 1.00 50.00 201 SER A CA 1
ATOM 1619 C C . SER A 1 201 ? 13.639 -27.709 -34.288 1.00 50.00 201 SER A C 1
ATOM 1621 O O . SER A 1 201 ? 14.605 -26.957 -34.372 1.00 50.00 201 SER A O 1
ATOM 1623 N N . ARG A 1 202 ? 12.735 -27.615 -33.308 1.00 49.78 202 ARG A N 1
ATOM 1624 C CA . ARG A 1 202 ? 12.625 -26.525 -32.324 1.00 49.78 202 ARG A CA 1
ATOM 1625 C C . ARG A 1 202 ? 13.203 -26.901 -30.949 1.00 49.78 202 ARG A C 1
ATOM 1627 O O . ARG A 1 202 ? 12.760 -26.338 -29.953 1.00 49.78 202 ARG A O 1
ATOM 1634 N N . THR A 1 203 ? 14.131 -27.857 -30.851 1.00 48.88 203 THR A N 1
ATOM 1635 C CA . THR A 1 203 ? 14.500 -28.433 -29.538 1.00 48.88 203 THR A CA 1
ATOM 1636 C C . THR A 1 203 ? 15.907 -28.159 -29.007 1.00 48.88 203 THR A C 1
ATOM 1638 O O . THR A 1 203 ? 16.084 -28.355 -27.813 1.00 48.88 203 THR A O 1
ATOM 1641 N N . ASP A 1 204 ? 16.853 -27.583 -29.762 1.00 45.88 204 ASP A N 1
ATOM 1642 C CA . ASP A 1 204 ? 18.249 -27.483 -29.265 1.00 45.88 204 ASP A CA 1
ATOM 1643 C C . ASP A 1 204 ? 18.798 -26.055 -29.024 1.00 45.88 204 ASP A C 1
ATOM 1645 O O . ASP A 1 204 ? 19.947 -25.882 -28.623 1.00 45.88 204 ASP A O 1
ATOM 1649 N N . SER A 1 205 ? 17.999 -24.991 -29.175 1.00 44.84 205 SER A N 1
ATOM 1650 C CA . SER A 1 205 ? 18.495 -23.594 -29.093 1.00 44.84 205 SER A CA 1
ATOM 1651 C C . SER A 1 205 ? 18.651 -22.986 -27.686 1.00 44.84 205 SER A C 1
ATOM 1653 O O . SER A 1 205 ? 18.804 -21.771 -27.579 1.00 44.84 205 SER A O 1
ATOM 1655 N N . ILE A 1 206 ? 18.606 -23.762 -26.597 1.00 50.78 206 ILE A N 1
ATOM 1656 C CA . ILE A 1 206 ? 18.662 -23.193 -25.228 1.00 50.78 206 ILE A CA 1
ATOM 1657 C C . ILE A 1 206 ? 20.035 -23.397 -24.553 1.00 50.78 206 ILE A C 1
ATOM 1659 O O . ILE A 1 206 ? 20.368 -22.677 -23.613 1.00 50.78 206 ILE A O 1
ATOM 1663 N N . ALA A 1 207 ? 20.888 -24.300 -25.051 1.00 45.44 207 ALA A N 1
ATOM 1664 C CA . ALA A 1 207 ? 22.171 -24.608 -24.404 1.00 45.44 207 ALA A CA 1
ATOM 1665 C C . ALA A 1 207 ? 23.369 -23.764 -24.893 1.00 45.44 207 ALA A C 1
ATOM 1667 O O . ALA A 1 207 ? 24.387 -23.691 -24.207 1.00 45.44 207 ALA A O 1
ATOM 1668 N N . THR A 1 208 ? 23.276 -23.092 -26.044 1.00 45.03 208 THR A N 1
ATOM 1669 C CA . THR A 1 208 ? 24.424 -22.398 -26.667 1.00 45.03 208 THR A CA 1
ATOM 1670 C C . THR A 1 208 ? 24.486 -20.892 -26.406 1.00 45.03 208 THR A C 1
ATOM 1672 O O . THR A 1 208 ? 25.531 -20.280 -26.612 1.00 45.03 208 THR A O 1
ATOM 1675 N N . THR A 1 209 ? 23.435 -20.281 -25.857 1.00 45.69 209 THR A N 1
ATOM 1676 C CA . THR A 1 209 ? 23.348 -18.818 -25.674 1.00 45.69 209 THR A CA 1
ATOM 1677 C C . THR A 1 209 ? 24.200 -18.265 -24.523 1.00 45.69 209 THR A C 1
ATOM 1679 O O . THR A 1 209 ? 24.314 -17.052 -24.391 1.00 45.69 209 THR A O 1
ATOM 1682 N N . LYS A 1 210 ? 24.809 -19.118 -23.686 1.00 48.69 210 LYS A N 1
ATOM 1683 C CA . LYS A 1 210 ? 25.713 -18.682 -22.600 1.00 48.69 210 LYS A CA 1
ATOM 1684 C C . LYS A 1 210 ? 27.200 -18.677 -22.974 1.00 48.69 210 LYS A C 1
ATOM 1686 O O . LYS A 1 210 ? 27.981 -18.090 -22.240 1.00 48.69 210 LYS A O 1
ATOM 1691 N N . ARG A 1 211 ? 27.606 -19.314 -24.081 1.00 48.94 211 ARG A N 1
ATOM 1692 C CA . ARG A 1 211 ? 29.024 -19.347 -24.508 1.00 48.94 211 ARG A CA 1
ATOM 1693 C C . ARG A 1 211 ? 29.371 -18.272 -25.537 1.00 48.94 211 ARG A C 1
ATOM 1695 O O . ARG A 1 211 ? 30.490 -17.775 -25.545 1.00 48.94 211 ARG A O 1
ATOM 1702 N N . THR A 1 212 ? 28.408 -17.851 -26.351 1.00 48.59 212 THR A N 1
ATOM 1703 C CA . THR A 1 212 ? 28.631 -16.849 -27.403 1.00 48.59 212 THR A CA 1
ATOM 1704 C C . THR A 1 212 ? 28.784 -15.420 -26.886 1.00 48.59 212 THR A C 1
ATOM 1706 O O . THR A 1 212 ? 29.449 -14.628 -27.544 1.00 48.59 212 THR A O 1
ATOM 1709 N N . SER A 1 213 ? 28.252 -15.067 -25.708 1.00 49.12 213 SER A N 1
ATOM 1710 C CA . SER A 1 213 ? 28.445 -13.713 -25.162 1.00 49.12 213 SER A CA 1
ATOM 1711 C C . SER A 1 213 ? 29.871 -13.484 -24.656 1.00 49.12 213 SER A C 1
ATOM 1713 O O . SER A 1 213 ? 30.417 -12.406 -24.855 1.00 49.12 213 SER A O 1
ATOM 1715 N N . THR A 1 214 ? 30.504 -14.494 -24.053 1.00 56.22 214 THR A N 1
ATOM 1716 C CA . THR A 1 214 ? 31.884 -14.387 -23.555 1.00 56.22 214 THR A CA 1
ATOM 1717 C C . THR A 1 214 ? 32.922 -14.406 -24.677 1.00 56.22 214 THR A C 1
ATOM 1719 O O . THR A 1 214 ? 33.914 -13.688 -24.585 1.00 56.22 214 THR A O 1
ATOM 1722 N N . ASP A 1 215 ? 32.687 -15.159 -25.757 1.00 54.28 215 ASP A N 1
ATOM 1723 C CA . ASP A 1 215 ? 33.603 -15.168 -26.908 1.00 54.28 215 ASP A CA 1
ATOM 1724 C C . ASP A 1 215 ? 33.446 -13.928 -27.802 1.00 54.28 215 ASP A C 1
ATOM 1726 O O . ASP A 1 215 ? 34.441 -13.450 -28.340 1.00 54.28 215 ASP A O 1
ATOM 1730 N N . ALA A 1 216 ? 32.250 -13.332 -27.895 1.00 57.34 216 ALA A N 1
ATOM 1731 C CA . ALA A 1 216 ? 32.065 -12.059 -28.600 1.00 57.34 216 ALA A CA 1
ATOM 1732 C C . ALA A 1 216 ? 32.782 -10.890 -27.895 1.00 57.34 216 ALA A C 1
ATOM 1734 O O . ALA A 1 216 ? 33.383 -10.050 -28.559 1.00 57.34 216 ALA A O 1
ATOM 1735 N N . VAL A 1 217 ? 32.789 -10.861 -26.555 1.00 59.38 217 VAL A N 1
ATOM 1736 C CA . VAL A 1 217 ? 33.541 -9.851 -25.781 1.00 59.38 217 VAL A CA 1
ATOM 1737 C C . VAL A 1 217 ? 35.054 -10.050 -25.934 1.00 59.38 217 VAL A C 1
ATOM 1739 O O . VAL A 1 217 ? 35.787 -9.075 -26.086 1.00 59.38 217 VAL A O 1
ATOM 1742 N N . ARG A 1 218 ? 35.529 -11.302 -25.981 1.00 62.50 218 ARG A N 1
ATOM 1743 C CA . ARG A 1 218 ? 36.946 -11.617 -26.226 1.00 62.50 218 ARG A CA 1
ATOM 1744 C C . ARG A 1 218 ? 37.389 -11.278 -27.656 1.00 62.50 218 ARG A C 1
ATOM 1746 O O . ARG A 1 218 ? 38.506 -10.813 -27.844 1.00 62.50 218 ARG A O 1
ATOM 1753 N N . ALA A 1 219 ? 36.521 -11.464 -28.652 1.00 59.88 219 ALA A N 1
ATOM 1754 C CA . ALA A 1 219 ? 36.807 -11.090 -30.038 1.00 59.88 219 ALA A CA 1
ATOM 1755 C C . ALA A 1 219 ? 36.931 -9.565 -30.218 1.00 59.88 219 ALA A C 1
ATOM 1757 O O . ALA A 1 219 ? 37.798 -9.104 -30.956 1.00 59.88 219 ALA A O 1
ATOM 1758 N N . LEU A 1 220 ? 36.136 -8.777 -29.483 1.00 56.84 220 LEU A N 1
ATOM 1759 C CA . LEU A 1 220 ? 36.225 -7.312 -29.494 1.00 56.84 220 LEU A CA 1
ATOM 1760 C C . LEU A 1 220 ? 37.478 -6.773 -28.783 1.00 56.84 220 LEU A C 1
ATOM 1762 O O . LEU A 1 220 ? 37.953 -5.700 -29.134 1.00 56.84 220 LEU A O 1
ATOM 1766 N N . GLN A 1 221 ? 38.065 -7.525 -27.846 1.00 60.62 221 GLN A N 1
ATOM 1767 C CA . GLN A 1 221 ? 39.346 -7.172 -27.216 1.00 60.62 221 GLN A CA 1
ATOM 1768 C C . GLN A 1 221 ? 40.559 -7.355 -28.147 1.00 60.62 221 GLN A C 1
ATOM 1770 O O . GLN A 1 221 ? 41.618 -6.803 -27.865 1.00 60.62 221 GLN A O 1
ATOM 1775 N N . SER A 1 222 ? 40.424 -8.118 -29.240 1.00 58.72 222 SER A N 1
ATOM 1776 C CA . SER A 1 222 ? 41.529 -8.402 -30.170 1.00 58.72 222 SER A CA 1
ATOM 1777 C C . SER A 1 222 ? 41.584 -7.464 -31.380 1.00 58.72 222 SER A C 1
ATOM 1779 O O . SER A 1 222 ? 42.561 -7.511 -32.125 1.00 58.72 222 SER A O 1
ATOM 1781 N N . SER A 1 223 ? 40.564 -6.630 -31.596 1.00 50.50 223 SER A N 1
ATOM 1782 C CA . SER A 1 223 ? 40.520 -5.661 -32.696 1.00 50.50 223 SER A CA 1
ATOM 1783 C C . SER A 1 223 ? 40.946 -4.287 -32.182 1.00 50.50 223 SER A C 1
ATOM 1785 O O . SER A 1 223 ? 40.124 -3.391 -31.998 1.00 50.50 223 SER A O 1
ATOM 1787 N N . GLY A 1 224 ? 42.235 -4.150 -31.879 1.00 56.00 224 GLY A N 1
ATOM 1788 C CA . GLY A 1 224 ? 42.843 -2.873 -31.527 1.00 56.00 224 GLY A CA 1
ATOM 1789 C C . GLY A 1 224 ? 42.982 -1.995 -32.763 1.00 56.00 224 GLY A C 1
ATOM 1790 O O . GLY A 1 224 ? 43.954 -2.150 -33.481 1.00 56.00 224 GLY A O 1
ATOM 1791 N N . ASP A 1 225 ? 41.995 -1.132 -33.008 1.00 52.84 225 ASP A N 1
ATOM 1792 C CA . ASP A 1 225 ? 42.135 0.084 -33.822 1.00 52.84 225 ASP A CA 1
ATOM 1793 C C . ASP A 1 225 ? 40.855 0.929 -33.717 1.00 52.84 225 ASP A C 1
ATOM 1795 O O . ASP A 1 225 ? 40.040 1.016 -34.631 1.00 52.84 225 ASP A O 1
ATOM 1799 N N . THR A 1 226 ? 40.647 1.556 -32.559 1.00 51.03 226 THR A N 1
ATOM 1800 C CA . THR A 1 226 ? 39.805 2.757 -32.474 1.00 51.03 226 THR A CA 1
ATOM 1801 C C . THR A 1 226 ? 40.422 3.709 -31.464 1.00 51.03 226 THR A C 1
ATOM 1803 O O . THR A 1 226 ? 40.182 3.606 -30.258 1.00 51.03 226 THR A O 1
ATOM 1806 N N . ASP A 1 227 ? 41.232 4.634 -31.969 1.00 53.00 227 ASP A N 1
ATOM 1807 C CA . ASP A 1 227 ? 41.657 5.809 -31.226 1.00 53.00 227 ASP A CA 1
ATOM 1808 C C . ASP A 1 227 ? 40.424 6.630 -30.814 1.00 53.00 227 ASP A C 1
ATOM 1810 O O . ASP A 1 227 ? 39.578 6.992 -31.631 1.00 53.00 227 ASP A O 1
ATOM 1814 N N . TYR A 1 228 ? 40.345 6.938 -29.520 1.00 55.38 228 TYR A N 1
ATOM 1815 C CA . TYR A 1 228 ? 39.486 7.977 -28.950 1.00 55.38 228 TYR A CA 1
ATOM 1816 C C . TYR A 1 228 ? 37.964 7.828 -29.136 1.00 55.38 228 TYR A C 1
ATOM 1818 O O . TYR A 1 228 ? 37.304 8.646 -29.782 1.00 55.38 228 TYR A O 1
ATOM 1826 N N . ARG A 1 229 ? 37.342 6.896 -28.396 1.00 50.50 229 ARG A N 1
ATOM 1827 C CA . ARG A 1 229 ? 35.984 7.152 -27.881 1.00 50.50 229 ARG A CA 1
ATOM 1828 C C . ARG A 1 229 ? 35.634 6.357 -26.618 1.00 50.50 229 ARG A C 1
ATOM 1830 O O . ARG A 1 229 ? 35.237 5.203 -26.663 1.00 50.50 229 ARG A O 1
ATOM 1837 N N . ASP A 1 230 ? 35.696 7.084 -25.507 1.00 54.09 230 ASP A N 1
ATOM 1838 C CA . ASP A 1 230 ? 34.941 6.864 -24.271 1.00 54.09 230 ASP A CA 1
ATOM 1839 C C . ASP A 1 230 ? 35.390 5.730 -23.329 1.00 54.09 230 ASP A C 1
ATOM 1841 O O . ASP A 1 230 ? 34.663 4.769 -23.060 1.00 54.09 230 ASP A O 1
ATOM 1845 N N . SER A 1 231 ? 36.561 5.925 -22.712 1.00 54.50 231 SER A N 1
ATOM 1846 C CA . SER A 1 231 ? 37.052 5.144 -21.565 1.00 54.50 231 SER A CA 1
ATOM 1847 C C . SER A 1 231 ? 36.063 5.084 -20.388 1.00 54.50 231 SER A C 1
ATOM 1849 O O . SER A 1 231 ? 36.142 4.170 -19.570 1.00 54.50 231 SER A O 1
ATOM 1851 N N . THR A 1 232 ? 35.083 5.997 -20.311 1.00 56.53 232 THR A N 1
ATOM 1852 C CA . THR A 1 232 ? 34.063 5.974 -19.249 1.00 56.53 232 THR A CA 1
ATOM 1853 C C . THR A 1 232 ? 32.994 4.905 -19.475 1.00 56.53 232 THR A C 1
ATOM 1855 O O . THR A 1 232 ? 32.374 4.439 -18.517 1.00 56.53 232 THR A O 1
ATOM 1858 N N . SER A 1 233 ? 32.790 4.464 -20.721 1.00 66.88 233 SER A N 1
ATOM 1859 C CA . SER A 1 233 ? 31.826 3.405 -21.035 1.00 66.88 233 SER A CA 1
ATOM 1860 C C . SER A 1 233 ? 32.297 2.047 -20.506 1.00 66.88 233 SER A C 1
ATOM 1862 O O . SER A 1 233 ? 31.506 1.312 -19.917 1.00 66.88 233 SER A O 1
ATOM 1864 N N . PHE A 1 234 ? 33.596 1.756 -20.613 1.00 66.62 234 PHE A N 1
ATOM 1865 C CA . PHE A 1 234 ? 34.189 0.505 -20.145 1.00 66.62 234 PHE A CA 1
ATOM 1866 C C . PHE A 1 234 ? 34.194 0.394 -18.613 1.00 66.62 234 PHE A C 1
ATOM 1868 O O . PHE A 1 234 ? 33.794 -0.633 -18.061 1.00 66.62 234 PHE A O 1
ATOM 1875 N N . GLU A 1 235 ? 34.559 1.467 -17.905 1.00 71.81 235 GLU A N 1
ATOM 1876 C CA . GLU A 1 235 ? 34.477 1.510 -16.436 1.00 71.81 235 GLU A CA 1
ATOM 1877 C C . GLU A 1 235 ? 33.031 1.358 -15.937 1.00 71.81 235 GLU A C 1
ATOM 1879 O O . GLU A 1 235 ? 32.773 0.667 -14.952 1.00 71.81 235 GLU A O 1
ATOM 1884 N N . ARG A 1 236 ? 32.050 1.939 -16.643 1.00 71.69 236 ARG A N 1
ATOM 1885 C CA . ARG A 1 236 ? 30.627 1.769 -16.303 1.00 71.69 236 ARG A CA 1
ATOM 1886 C C . ARG A 1 236 ? 30.132 0.350 -16.557 1.00 71.69 236 ARG A C 1
ATOM 1888 O O . ARG A 1 236 ? 29.356 -0.162 -15.752 1.00 71.69 236 AR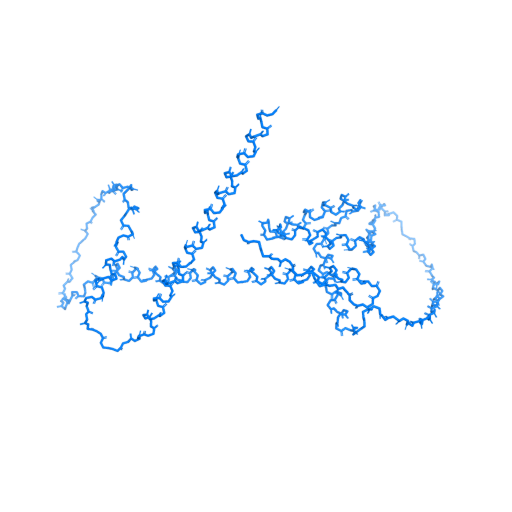G A O 1
ATOM 1895 N N . ILE A 1 237 ? 30.567 -0.283 -17.646 1.00 72.06 237 ILE A N 1
ATOM 1896 C CA . ILE A 1 237 ? 30.205 -1.670 -17.966 1.00 72.06 237 ILE A CA 1
ATOM 1897 C C . ILE A 1 237 ? 30.775 -2.615 -16.905 1.00 72.06 237 ILE A C 1
ATOM 1899 O O . ILE A 1 237 ? 30.019 -3.390 -16.325 1.00 72.06 237 ILE A O 1
ATOM 1903 N N . THR A 1 238 ? 32.058 -2.488 -16.566 1.00 76.38 238 THR A N 1
ATOM 1904 C CA . THR A 1 238 ? 32.686 -3.326 -15.530 1.00 76.38 238 THR A CA 1
ATOM 1905 C C . THR A 1 238 ? 32.066 -3.090 -14.146 1.00 76.38 238 THR A C 1
ATOM 1907 O O . THR A 1 238 ? 31.788 -4.046 -13.422 1.00 76.38 238 THR A O 1
ATOM 1910 N N . ALA A 1 239 ? 31.730 -1.845 -13.789 1.00 77.44 239 ALA A N 1
ATOM 1911 C CA . ALA A 1 239 ? 31.014 -1.544 -12.545 1.00 77.44 239 ALA A CA 1
ATOM 1912 C C . ALA A 1 239 ? 29.604 -2.168 -12.493 1.00 77.44 239 ALA A C 1
ATOM 1914 O O . ALA A 1 239 ? 29.158 -2.626 -11.434 1.00 77.44 239 ALA A O 1
ATOM 1915 N N . LEU A 1 240 ? 28.891 -2.209 -13.624 1.00 77.88 240 LEU A N 1
ATOM 1916 C CA . LEU A 1 240 ? 27.594 -2.882 -13.722 1.00 77.88 240 LEU A CA 1
ATOM 1917 C C . LEU A 1 240 ? 27.734 -4.404 -13.618 1.00 77.88 240 LEU A C 1
ATOM 1919 O O . LEU A 1 240 ? 26.940 -5.020 -12.910 1.00 77.88 240 LEU A O 1
ATOM 1923 N N . GLU A 1 241 ? 28.748 -5.003 -14.244 1.00 82.12 241 GLU A N 1
ATOM 1924 C CA . GLU A 1 241 ? 29.032 -6.440 -14.129 1.00 82.12 241 GLU A CA 1
ATOM 1925 C C . GLU A 1 241 ? 29.316 -6.852 -12.679 1.00 82.12 241 GLU A C 1
ATOM 1927 O O . GLU A 1 241 ? 28.746 -7.830 -12.189 1.00 82.12 241 GLU A O 1
ATOM 1932 N N . VAL A 1 242 ? 30.114 -6.064 -11.949 1.00 87.25 242 VAL A N 1
ATOM 1933 C CA . VAL A 1 242 ? 30.386 -6.298 -10.521 1.00 87.25 242 VAL A CA 1
ATOM 1934 C C . VAL A 1 242 ? 29.098 -6.240 -9.697 1.00 87.25 242 VAL A C 1
ATOM 1936 O O . VAL A 1 242 ? 28.847 -7.127 -8.880 1.00 87.25 242 VAL A O 1
ATOM 1939 N N . ARG A 1 243 ? 28.240 -5.241 -9.938 1.00 85.25 243 ARG A N 1
ATOM 1940 C CA . ARG A 1 243 ? 26.946 -5.121 -9.249 1.00 85.25 243 ARG A CA 1
ATOM 1941 C C . ARG A 1 243 ? 26.008 -6.288 -9.548 1.00 85.25 243 ARG A C 1
ATOM 1943 O O . ARG A 1 243 ? 25.329 -6.756 -8.639 1.00 85.25 243 ARG A O 1
ATOM 1950 N N . VAL A 1 244 ? 25.945 -6.746 -10.799 1.00 84.25 244 VAL A N 1
ATOM 1951 C CA . VAL A 1 244 ? 25.123 -7.904 -11.183 1.00 84.25 244 VAL A CA 1
ATOM 1952 C C . VAL A 1 244 ? 25.615 -9.156 -10.457 1.00 84.25 244 VAL A C 1
ATOM 1954 O O . VAL A 1 244 ? 24.811 -9.841 -9.828 1.00 84.25 244 VAL A O 1
ATOM 1957 N N . HIS A 1 245 ? 26.929 -9.396 -10.430 1.00 86.31 245 HIS A N 1
ATOM 1958 C CA . HIS A 1 245 ? 27.509 -10.508 -9.675 1.00 86.31 245 HIS A CA 1
ATOM 1959 C C . HIS A 1 245 ? 27.246 -10.418 -8.165 1.00 86.31 245 HIS A C 1
ATOM 1961 O O . HIS A 1 245 ? 26.996 -11.438 -7.518 1.00 86.31 245 HIS A O 1
ATOM 1967 N N . GLU A 1 246 ? 27.265 -9.217 -7.587 1.00 87.81 246 GLU A N 1
ATOM 1968 C CA . GLU A 1 246 ? 26.931 -9.018 -6.176 1.00 87.81 246 GLU A CA 1
ATOM 1969 C C . GLU A 1 246 ? 25.458 -9.346 -5.885 1.00 87.81 246 GLU A C 1
ATOM 1971 O O . GLU A 1 246 ? 25.149 -9.996 -4.880 1.00 87.81 246 GLU A O 1
ATOM 1976 N N . VAL A 1 247 ? 24.543 -8.932 -6.767 1.00 85.44 247 VAL A N 1
ATOM 1977 C CA . VAL A 1 247 ? 23.115 -9.255 -6.654 1.00 85.44 247 VAL A CA 1
ATOM 1978 C C . VAL A 1 247 ? 22.889 -10.760 -6.791 1.00 85.44 247 VAL A C 1
ATOM 1980 O O . VAL A 1 247 ? 22.210 -11.337 -5.942 1.00 85.44 247 VAL A O 1
ATOM 1983 N N . ASP A 1 248 ? 23.507 -11.418 -7.773 1.00 85.62 248 ASP A N 1
ATOM 1984 C CA . ASP A 1 248 ? 23.403 -12.872 -7.964 1.00 85.62 248 ASP A CA 1
ATOM 1985 C C . ASP A 1 248 ? 23.907 -13.648 -6.740 1.00 85.62 248 ASP A C 1
ATOM 1987 O O . ASP A 1 248 ? 23.285 -14.625 -6.305 1.00 85.62 248 ASP A O 1
ATOM 1991 N N . LYS A 1 249 ? 24.996 -13.179 -6.119 1.00 91.25 249 LYS A N 1
ATOM 1992 C CA . LYS A 1 249 ? 25.503 -13.745 -4.866 1.00 91.25 249 LYS A CA 1
ATOM 1993 C C . LYS A 1 249 ? 24.488 -13.594 -3.731 1.00 91.25 249 LYS A C 1
ATOM 1995 O O . LYS A 1 249 ? 24.170 -14.582 -3.073 1.00 91.25 249 LYS A O 1
ATOM 2000 N N . LYS A 1 250 ? 23.918 -12.397 -3.539 1.00 88.88 250 LYS A N 1
ATOM 2001 C CA . LYS A 1 250 ? 22.886 -12.148 -2.511 1.00 88.88 250 LYS A CA 1
ATOM 2002 C C . LYS A 1 250 ? 21.640 -13.009 -2.724 1.00 88.88 250 LYS A C 1
ATOM 2004 O O . LYS A 1 250 ? 21.092 -13.532 -1.755 1.00 88.88 250 LYS A O 1
ATOM 2009 N N . VAL A 1 251 ? 21.203 -13.183 -3.972 1.00 88.69 251 VAL A N 1
ATOM 2010 C CA . VAL A 1 251 ? 20.071 -14.055 -4.324 1.00 88.69 251 VAL A CA 1
ATOM 2011 C C . VAL A 1 251 ? 20.389 -15.515 -3.998 1.00 88.69 251 VAL A C 1
ATOM 2013 O O . VAL A 1 251 ? 19.557 -16.202 -3.406 1.00 88.69 251 VAL A O 1
ATOM 2016 N N . THR A 1 252 ? 21.598 -15.978 -4.318 1.00 91.31 252 THR A N 1
ATOM 2017 C CA . THR A 1 252 ? 22.049 -17.346 -4.015 1.00 91.31 252 THR A CA 1
ATOM 2018 C C . THR A 1 252 ? 22.109 -17.599 -2.505 1.00 91.31 252 THR A C 1
ATOM 2020 O O . THR A 1 252 ? 21.585 -18.607 -2.028 1.00 91.31 252 THR A O 1
ATOM 2023 N N . ASP A 1 253 ? 22.660 -16.658 -1.735 1.00 92.44 253 ASP A N 1
ATOM 2024 C CA . ASP A 1 253 ? 22.735 -16.739 -0.271 1.00 92.44 253 ASP A CA 1
ATOM 2025 C C . ASP A 1 253 ? 21.338 -16.739 0.372 1.00 92.44 253 ASP A C 1
ATOM 2027 O O . ASP A 1 253 ? 21.062 -17.517 1.291 1.00 92.44 253 ASP A O 1
ATOM 2031 N N . LEU A 1 254 ? 20.423 -15.904 -0.133 1.00 90.94 254 LEU A N 1
ATOM 2032 C CA . LEU A 1 254 ? 19.038 -15.869 0.335 1.00 90.94 254 LEU A CA 1
ATOM 2033 C C . LEU A 1 254 ? 18.307 -17.178 0.013 1.00 90.94 254 LEU A C 1
ATOM 2035 O O . LEU A 1 254 ? 17.625 -17.723 0.880 1.00 90.94 254 LEU A O 1
ATOM 2039 N N . SER A 1 255 ? 18.485 -17.707 -1.201 1.00 89.50 255 SER A N 1
ATOM 2040 C CA . SER A 1 255 ? 17.917 -18.994 -1.612 1.00 89.50 255 SER A CA 1
ATOM 2041 C C . SER A 1 255 ? 18.399 -20.123 -0.703 1.00 89.50 255 SER A C 1
ATOM 2043 O O . SER A 1 255 ? 17.590 -20.931 -0.251 1.00 89.50 255 SER A O 1
ATOM 2045 N N . LYS A 1 256 ? 19.697 -20.153 -0.376 1.00 94.75 256 LYS A N 1
ATOM 2046 C CA . LYS A 1 256 ? 20.266 -21.129 0.560 1.00 94.75 256 LYS A CA 1
ATOM 2047 C C . LYS A 1 256 ? 19.629 -21.016 1.946 1.00 94.75 256 LYS A C 1
ATOM 2049 O O . LYS A 1 256 ? 19.158 -22.011 2.485 1.00 94.75 256 LYS A O 1
ATOM 2054 N N . LYS A 1 257 ? 19.509 -19.798 2.482 1.00 94.81 257 LYS A N 1
ATOM 2055 C CA . LYS A 1 257 ? 18.883 -19.556 3.791 1.00 94.81 257 LYS A CA 1
ATOM 2056 C C . LYS A 1 257 ? 17.425 -20.026 3.848 1.00 94.81 257 LYS A C 1
ATOM 2058 O O . LYS A 1 257 ? 16.992 -20.556 4.870 1.00 94.81 257 LYS A O 1
ATOM 2063 N N . VAL A 1 258 ? 16.664 -19.835 2.768 1.00 93.62 258 VAL A N 1
ATOM 2064 C CA . VAL A 1 258 ? 15.280 -20.325 2.670 1.00 93.62 258 VAL A CA 1
ATOM 2065 C C . VAL A 1 258 ? 15.241 -21.854 2.695 1.00 93.62 258 VAL A C 1
ATOM 2067 O O . VAL A 1 258 ? 14.449 -22.417 3.447 1.00 93.62 258 VAL A O 1
ATOM 2070 N N . VAL A 1 259 ? 16.116 -22.523 1.938 1.00 96.75 259 VAL A N 1
ATOM 2071 C CA . VAL A 1 259 ? 16.221 -23.994 1.925 1.00 96.75 259 VAL A CA 1
ATOM 2072 C C . VAL A 1 259 ? 16.601 -24.544 3.303 1.00 96.75 259 VAL A C 1
ATOM 2074 O O . VAL A 1 259 ? 15.969 -25.491 3.772 1.00 96.75 259 VAL A O 1
ATOM 2077 N N . ASP A 1 260 ? 17.561 -23.920 3.988 1.00 96.06 260 ASP A N 1
ATOM 2078 C CA . ASP A 1 260 ? 17.977 -24.324 5.338 1.00 96.06 260 ASP A CA 1
ATOM 2079 C C . ASP A 1 260 ? 16.824 -24.171 6.347 1.00 96.06 260 ASP A C 1
ATOM 2081 O O . ASP A 1 260 ? 16.580 -25.050 7.175 1.00 96.06 260 ASP A O 1
ATOM 2085 N N . THR A 1 261 ? 16.060 -23.078 6.243 1.00 95.38 261 THR A N 1
ATOM 2086 C CA . THR A 1 261 ? 14.901 -22.826 7.116 1.00 95.38 261 THR A CA 1
ATOM 2087 C C . THR A 1 261 ? 13.792 -23.854 6.881 1.00 95.38 261 THR A C 1
ATOM 2089 O O . THR A 1 261 ? 13.225 -24.379 7.838 1.00 95.38 261 THR A O 1
ATOM 2092 N N . LEU A 1 262 ? 13.499 -24.177 5.616 1.00 94.94 262 LEU A N 1
ATOM 2093 C CA . LEU A 1 262 ? 12.510 -25.199 5.264 1.00 94.94 262 LEU A CA 1
ATOM 2094 C C . LEU A 1 262 ? 12.933 -26.591 5.744 1.00 94.94 262 LEU A C 1
ATOM 2096 O O . LEU A 1 262 ? 12.100 -27.320 6.279 1.00 94.94 262 LEU A O 1
ATOM 2100 N N . SER A 1 263 ? 14.218 -26.930 5.616 1.00 97.06 263 SER A N 1
ATOM 2101 C CA . SER A 1 263 ? 14.767 -28.202 6.105 1.00 97.06 263 SER A CA 1
ATOM 2102 C C . SER A 1 263 ? 14.620 -28.316 7.626 1.00 97.06 263 SER A C 1
ATOM 2104 O O . SER A 1 263 ? 14.119 -29.320 8.122 1.00 97.06 263 SER A O 1
ATOM 2106 N N . SER A 1 264 ? 14.934 -27.244 8.364 1.00 96.69 264 SER A N 1
ATOM 2107 C CA . SER A 1 264 ? 14.737 -27.193 9.820 1.00 96.69 264 SER A CA 1
ATOM 2108 C C . SER A 1 264 ? 13.272 -27.386 10.221 1.00 96.69 264 SER A C 1
ATOM 2110 O O . SER A 1 264 ? 12.982 -28.144 11.143 1.00 96.69 264 SER A O 1
ATOM 2112 N N . MET A 1 265 ? 12.333 -26.728 9.532 1.00 96.75 265 MET A N 1
ATOM 2113 C CA . MET A 1 265 ? 10.901 -26.896 9.808 1.00 96.75 265 MET A CA 1
ATOM 2114 C C . MET A 1 265 ? 10.419 -28.325 9.524 1.00 96.75 265 MET A C 1
ATOM 2116 O O . MET A 1 265 ? 9.565 -28.843 10.243 1.00 96.75 265 MET A O 1
ATOM 2120 N N . GLN A 1 266 ? 10.951 -28.962 8.479 1.00 96.56 266 GLN A N 1
ATOM 2121 C CA . GLN A 1 266 ? 10.624 -30.341 8.128 1.00 96.56 266 GLN A CA 1
ATOM 2122 C C . GLN A 1 266 ? 11.108 -31.329 9.201 1.00 96.56 266 GLN A C 1
ATOM 2124 O O . GLN A 1 266 ? 10.362 -32.240 9.566 1.00 96.56 266 GLN A O 1
ATOM 2129 N N . ASP A 1 267 ? 12.307 -31.121 9.749 1.00 97.62 267 ASP A N 1
ATOM 2130 C CA . ASP A 1 267 ? 12.842 -31.933 10.848 1.00 97.62 267 ASP A CA 1
ATOM 2131 C C . ASP A 1 267 ? 12.022 -31.776 12.137 1.00 97.62 267 ASP A C 1
ATOM 2133 O O . ASP A 1 267 ? 11.736 -32.763 12.820 1.00 97.62 267 ASP A O 1
ATOM 2137 N N . ASP A 1 268 ? 11.594 -30.552 12.458 1.00 97.38 268 ASP A N 1
ATOM 2138 C CA . ASP A 1 268 ? 10.750 -30.285 13.628 1.00 97.38 268 ASP A CA 1
ATOM 2139 C C . ASP A 1 268 ? 9.366 -30.939 13.497 1.00 97.38 268 ASP A C 1
ATOM 2141 O O . ASP A 1 268 ? 8.869 -31.540 14.452 1.00 97.38 268 ASP A O 1
ATOM 2145 N N . LEU A 1 269 ? 8.764 -30.897 12.302 1.00 95.94 269 LEU A N 1
ATOM 2146 C CA . LEU A 1 269 ? 7.509 -31.600 12.017 1.00 95.94 269 LEU A CA 1
ATOM 2147 C C . LEU A 1 269 ? 7.659 -33.119 12.144 1.00 95.94 269 LEU A C 1
ATOM 2149 O O . LEU A 1 269 ? 6.781 -33.775 12.704 1.00 95.94 269 LEU A O 1
ATOM 2153 N N . LYS A 1 270 ? 8.776 -33.683 11.672 1.00 97.62 270 LYS A N 1
ATOM 2154 C CA . LYS A 1 270 ? 9.052 -35.118 11.798 1.00 97.62 270 LYS A CA 1
ATOM 2155 C C . LYS A 1 270 ? 9.165 -35.543 13.266 1.00 97.62 270 LYS A C 1
ATOM 2157 O O . LYS A 1 270 ? 8.540 -36.521 13.661 1.00 97.62 270 LYS A O 1
ATOM 2162 N N . LYS A 1 271 ? 9.865 -34.760 14.097 1.00 97.56 271 LYS A N 1
ATOM 2163 C CA . LYS A 1 271 ? 9.973 -35.003 15.550 1.00 97.56 271 LYS A CA 1
ATOM 2164 C C . LYS A 1 271 ? 8.636 -34.923 16.286 1.00 97.56 271 LYS A C 1
ATOM 2166 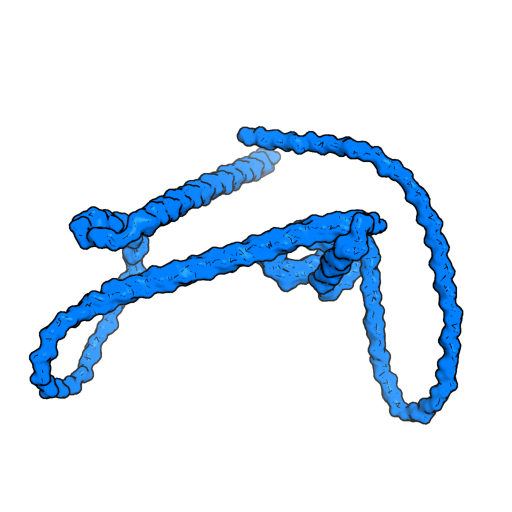O O . LYS A 1 271 ? 8.485 -35.562 17.323 1.00 97.56 271 LYS A O 1
ATOM 2171 N N . LEU A 1 272 ? 7.698 -34.106 15.806 1.00 96.38 272 LEU A N 1
ATOM 2172 C CA . LEU A 1 272 ? 6.355 -34.013 16.384 1.00 96.38 272 LEU A CA 1
ATOM 2173 C C . LEU A 1 272 ? 5.467 -35.203 16.010 1.00 96.38 272 LEU A C 1
ATOM 2175 O O . LEU A 1 272 ? 4.592 -35.546 16.792 1.00 96.38 272 LEU A O 1
ATOM 2179 N N . LEU A 1 273 ? 5.691 -35.823 14.849 1.00 96.50 273 LEU A N 1
ATOM 2180 C CA . LEU A 1 273 ? 4.943 -37.002 14.398 1.00 96.50 273 LEU A CA 1
ATOM 2181 C C . LEU A 1 273 ? 5.435 -38.316 15.020 1.00 96.50 273 LEU A C 1
ATOM 2183 O O . LEU A 1 273 ? 4.687 -39.286 15.050 1.00 96.50 273 LEU A O 1
ATOM 2187 N N . GLU A 1 274 ? 6.680 -38.363 15.493 1.00 96.81 274 GLU A N 1
ATOM 2188 C CA . GLU A 1 274 ? 7.264 -39.539 16.158 1.00 96.81 274 GLU A CA 1
ATOM 2189 C C . GLU A 1 274 ? 6.946 -39.613 17.669 1.00 96.81 274 GLU A C 1
ATOM 2191 O O . GLU A 1 274 ? 7.407 -40.536 18.342 1.00 96.81 274 GLU A O 1
ATOM 2196 N N . LYS A 1 275 ? 6.173 -38.661 18.210 1.00 86.00 275 LYS A N 1
ATOM 2197 C CA . LYS A 1 275 ? 5.696 -38.639 19.605 1.00 86.00 275 LYS A CA 1
ATOM 2198 C C . LYS A 1 275 ? 4.226 -39.017 19.696 1.00 86.00 275 LYS A C 1
ATOM 2200 O O . LYS A 1 275 ? 3.887 -39.699 20.686 1.00 86.00 275 LYS A O 1
#

Radius of gyration: 35.94 Å; chains: 1; bounding box: 98×69×103 Å

pLDDT: mean 75.68, std 19.44, range [34.91, 98.19]

Organism: NCBI:txid54092

Sequence (275 aa):
MFSSFRVNPPLSSSSSAEARANSSTTNPGTSVQLHGSSHLAGSPTPGCLRRRRSHFSKDMKVTLVRICILHQNEYVRRGRSKFWRDIARVFEAETGVPIRKPGQTVERLIRERREQRYRSGIARADAQLNRALDVFMQRYDEVEQEEHELSAQKEELAEIKRRTKAIRNQMMHGQETTDDDDSWSASEPQSLARQKRSRLSRTDSIATTKRTSTDAVRALQSSGDTDYRDSTSFERITALEVRVHEVDKKVTDLSKKVVDTLSSMQDDLKKLLEK

Secondary structure (DSSP, 8-state):
------PPPP---------------PPPP----------------------------HHHHHHHHHHHHHTHHHHHHH-HHHHHHHHHHHHHHHHS---S-HHHHHHHHHHHHHHHHHH-SS--S-HHHHHHHHHHHHHHHHHHHHHHHHHHHHHHHHHHHHHHHHHHHHHHHTT---------------------------SSTTSSTTTHHHHHHHHHHT-----SS-HHHHHHHHHHHHHHHHHHHHHHHHHHHHHHHHHHHHHHHHHHHT-

Foldseek 3Di:
DDDDDDDDDDDDDDDDDDDDDDDDDDDDDDDDDDDDDDDDDDDPPPDPPPPPDDDDDLVLLLVLLVLCVVCVVCCVVVHDVVSQVVSQVVSCVVPVDGDDGSPVVLVVLLVVLVVCVVPDPDDDDSVSSSVSNVVSVVVVVVVVVVVVVVVVVVVVVVVVVVVVVVVVVCVVPVPPPPPDDPDDDDDDDDDDDDDDDDPDDDPDPPPCPVPVVVVVVVVVVPPPDDPDDDPPVVVVVVVVVVVVVVVVVVVVVVVVVVVVVVVVVVVVVVVVVVD